Protein AF-A0A1F6T1F1-F1 (afdb_monomer_lite)

Radius of gyration: 37.84 Å; chains: 1; bounding box: 105×117×87 Å

Structure (mmCIF, N/CA/C/O backbone):
data_AF-A0A1F6T1F1-F1
#
_entry.id   AF-A0A1F6T1F1-F1
#
loop_
_atom_site.group_PDB
_atom_site.id
_atom_site.type_symbol
_atom_site.label_atom_id
_atom_site.label_alt_id
_atom_site.label_comp_id
_atom_site.label_asym_id
_atom_site.label_entity_id
_atom_site.label_seq_id
_atom_site.pdbx_PDB_ins_code
_atom_site.Cartn_x
_atom_site.Cartn_y
_atom_site.Cartn_z
_atom_site.occupancy
_atom_site.B_iso_or_equiv
_atom_site.auth_seq_id
_atom_site.auth_comp_id
_atom_site.auth_asym_id
_atom_site.auth_atom_id
_atom_site.pdbx_PDB_model_num
ATOM 1 N N . MET A 1 1 ? 13.720 -80.171 -40.098 1.00 54.78 1 MET A N 1
ATOM 2 C CA . MET A 1 1 ? 12.876 -78.947 -40.115 1.00 54.78 1 MET A CA 1
ATOM 3 C C . MET A 1 1 ? 13.308 -77.822 -39.147 1.00 54.78 1 MET A C 1
ATOM 5 O O . MET A 1 1 ? 12.699 -76.763 -39.187 1.00 54.78 1 MET A O 1
ATOM 9 N N . LYS A 1 2 ? 14.358 -77.970 -38.309 1.00 51.41 2 LYS A N 1
ATOM 10 C CA . LYS A 1 2 ? 14.821 -76.900 -37.385 1.00 51.41 2 LYS A CA 1
ATOM 11 C C . LYS A 1 2 ? 15.817 -75.893 -37.997 1.00 51.41 2 LYS A C 1
ATOM 13 O O . LYS A 1 2 ? 15.754 -74.723 -37.653 1.00 51.41 2 LYS A O 1
ATOM 18 N N . ARG A 1 3 ? 16.677 -76.303 -38.944 1.00 52.72 3 ARG A N 1
ATOM 19 C CA . ARG A 1 3 ? 17.712 -75.428 -39.546 1.00 52.72 3 ARG A CA 1
ATOM 20 C C . ARG A 1 3 ? 17.175 -74.331 -40.478 1.00 52.72 3 ARG A C 1
ATOM 22 O O . ARG A 1 3 ? 17.762 -73.260 -40.533 1.00 52.72 3 ARG A O 1
ATOM 29 N N . GLN A 1 4 ? 16.053 -74.554 -41.167 1.00 55.56 4 GLN A N 1
ATOM 30 C CA . GLN A 1 4 ? 15.491 -73.548 -42.084 1.00 55.56 4 GLN A CA 1
ATOM 31 C C . GLN A 1 4 ? 14.814 -72.372 -41.363 1.00 55.56 4 GLN A C 1
ATOM 33 O O . GLN A 1 4 ? 14.817 -71.261 -41.883 1.00 55.56 4 GLN A O 1
ATOM 38 N N . ARG A 1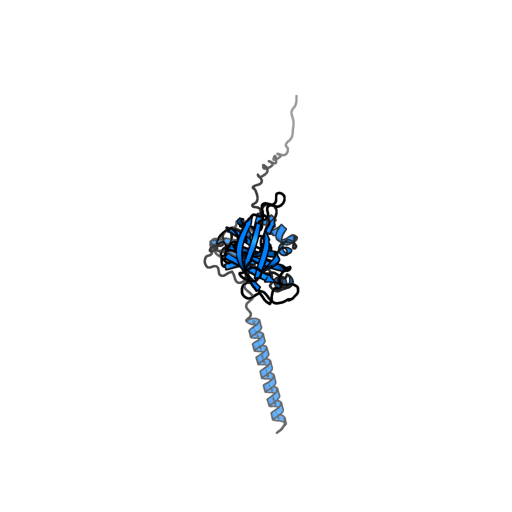 5 ? 14.301 -72.573 -40.140 1.00 54.44 5 ARG A N 1
ATOM 39 C CA . ARG A 1 5 ? 13.701 -71.492 -39.338 1.00 54.44 5 ARG A CA 1
ATOM 40 C C . ARG A 1 5 ? 14.750 -70.531 -38.769 1.00 54.44 5 ARG A C 1
ATOM 42 O O . ARG A 1 5 ? 14.492 -69.336 -38.697 1.00 54.44 5 ARG A O 1
ATOM 49 N N . THR A 1 6 ? 15.941 -71.025 -38.427 1.00 55.00 6 THR A N 1
ATOM 50 C CA . THR A 1 6 ? 17.025 -70.185 -37.891 1.00 55.00 6 THR A CA 1
ATOM 51 C C . THR A 1 6 ? 17.671 -69.311 -38.968 1.00 55.00 6 THR A C 1
ATOM 53 O O . THR A 1 6 ? 18.005 -68.162 -38.698 1.00 55.00 6 THR A O 1
ATOM 56 N N . VAL A 1 7 ? 17.791 -69.817 -40.202 1.00 56.47 7 VAL A N 1
ATOM 57 C CA . VAL A 1 7 ? 18.318 -69.038 -41.338 1.00 56.47 7 VAL A CA 1
ATOM 58 C C . VAL A 1 7 ? 17.333 -67.940 -41.757 1.00 56.47 7 VAL A C 1
ATOM 60 O O . VAL A 1 7 ? 17.753 -66.815 -42.007 1.00 56.47 7 VAL A O 1
ATOM 63 N N . LEU A 1 8 ? 16.024 -68.218 -41.745 1.00 54.19 8 LEU A N 1
ATOM 64 C CA . LEU A 1 8 ? 15.003 -67.214 -42.064 1.00 54.19 8 LEU A CA 1
ATOM 65 C C . LEU A 1 8 ? 14.966 -66.067 -41.032 1.00 54.19 8 LEU A C 1
ATOM 67 O O . LEU A 1 8 ? 14.823 -64.909 -41.409 1.00 54.19 8 LEU A O 1
ATOM 71 N N . LEU A 1 9 ? 15.158 -66.366 -39.741 1.00 53.72 9 LEU A N 1
ATOM 72 C CA . LEU A 1 9 ? 15.196 -65.348 -38.681 1.00 53.72 9 LEU A CA 1
ATOM 73 C C . LEU A 1 9 ? 16.442 -64.449 -38.747 1.00 53.72 9 LEU A C 1
ATOM 75 O O . LEU A 1 9 ? 16.335 -63.253 -38.483 1.00 53.72 9 LEU A O 1
ATOM 79 N N . LEU A 1 10 ? 17.601 -64.982 -39.150 1.00 54.78 10 LEU A N 1
ATOM 80 C CA . LEU A 1 10 ? 18.820 -64.180 -39.318 1.00 54.78 10 LEU A CA 1
ATOM 81 C C . LEU A 1 10 ? 18.740 -63.232 -40.524 1.00 54.78 10 LEU A C 1
ATOM 83 O O . LEU A 1 10 ? 19.172 -62.086 -40.417 1.00 54.78 10 LEU A O 1
AT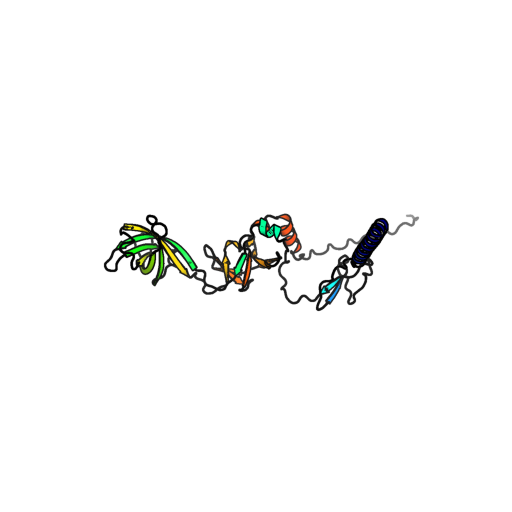OM 87 N N . VAL A 1 11 ? 18.126 -63.660 -41.633 1.00 56.12 11 VAL A N 1
ATOM 88 C CA . VAL A 1 11 ? 17.955 -62.809 -42.826 1.00 56.12 11 VAL A CA 1
ATOM 89 C C . VAL A 1 11 ? 16.994 -61.644 -42.551 1.00 56.12 11 VAL A C 1
ATOM 91 O O . VAL A 1 11 ? 17.285 -60.503 -42.921 1.00 56.12 11 VAL A O 1
ATOM 94 N N . VAL A 1 12 ? 15.896 -61.886 -41.826 1.00 57.12 12 VAL A N 1
ATOM 95 C CA . VAL A 1 12 ? 14.936 -60.830 -41.446 1.00 57.12 12 VAL A CA 1
ATOM 96 C C . VAL A 1 12 ? 15.551 -59.835 -40.450 1.00 57.12 12 VAL A C 1
ATOM 98 O O . VAL A 1 12 ? 15.332 -58.630 -40.580 1.00 57.12 12 VAL A O 1
ATOM 101 N N . ALA A 1 13 ? 16.392 -60.295 -39.516 1.00 53.78 13 ALA A N 1
ATOM 102 C CA . ALA A 1 13 ? 17.098 -59.411 -38.584 1.00 53.78 13 ALA A CA 1
ATOM 103 C C . ALA A 1 13 ? 18.142 -58.515 -39.285 1.00 53.78 13 ALA A C 1
ATOM 105 O O . ALA A 1 13 ? 18.259 -57.335 -38.953 1.00 53.78 13 ALA A O 1
ATOM 106 N N . SER A 1 14 ? 18.850 -59.027 -40.301 1.00 54.66 14 SER A N 1
ATOM 107 C CA . SER A 1 14 ? 19.789 -58.213 -41.089 1.00 54.66 14 SER A CA 1
ATOM 108 C C . SER A 1 14 ? 19.099 -57.172 -41.981 1.00 54.66 14 SER A C 1
ATOM 110 O O . SER A 1 14 ? 19.609 -56.062 -42.123 1.00 54.66 14 SER A O 1
ATOM 112 N N . ALA A 1 15 ? 17.911 -57.470 -42.520 1.00 53.97 15 ALA A N 1
ATOM 113 C CA . ALA A 1 15 ? 17.144 -56.507 -43.315 1.00 53.97 15 ALA A CA 1
ATOM 114 C C . ALA A 1 15 ? 16.599 -55.343 -42.460 1.00 53.97 15 ALA A C 1
ATOM 116 O O . ALA A 1 15 ? 16.593 -54.196 -42.910 1.00 53.97 15 ALA A O 1
ATOM 117 N N . GLY A 1 16 ? 16.214 -55.609 -41.205 1.00 51.50 16 GLY A N 1
ATOM 118 C CA . GLY A 1 16 ? 15.772 -54.573 -40.264 1.00 51.50 16 GLY A CA 1
ATOM 119 C C . GLY A 1 16 ? 16.886 -53.601 -39.852 1.00 51.50 16 GLY A C 1
ATOM 120 O O . GLY A 1 16 ? 16.657 -52.395 -39.783 1.00 51.50 16 GLY A O 1
ATOM 121 N N . ALA A 1 17 ? 18.111 -54.095 -39.647 1.00 54.06 17 ALA A N 1
ATOM 122 C CA . ALA A 1 17 ? 19.249 -53.255 -39.261 1.00 54.06 17 ALA A CA 1
ATOM 123 C C . ALA A 1 17 ? 19.705 -52.308 -40.389 1.00 54.06 17 ALA A C 1
ATOM 125 O O . ALA A 1 17 ? 20.058 -51.157 -40.128 1.00 54.06 17 ALA A O 1
ATOM 126 N N . ILE A 1 18 ? 19.636 -52.755 -41.648 1.00 56.94 18 ILE A N 1
ATOM 127 C CA . ILE A 1 18 ? 19.988 -51.928 -42.814 1.00 56.94 18 ILE A CA 1
ATOM 128 C C . ILE A 1 18 ? 18.921 -50.846 -43.061 1.00 56.94 18 ILE A C 1
ATOM 130 O O . ILE A 1 18 ? 19.269 -49.717 -43.403 1.00 56.94 18 ILE A O 1
ATOM 134 N N . ALA A 1 19 ? 17.639 -51.133 -42.805 1.00 55.97 19 ALA A N 1
ATOM 135 C CA . ALA A 1 19 ? 16.565 -50.143 -42.920 1.00 55.97 19 ALA A CA 1
ATOM 136 C C . ALA A 1 19 ? 16.668 -49.024 -41.862 1.00 55.97 19 ALA A C 1
ATOM 138 O O . ALA A 1 19 ? 16.466 -47.854 -42.184 1.00 55.97 19 ALA A O 1
ATOM 139 N N . ILE A 1 20 ? 17.047 -49.352 -40.622 1.00 58.09 20 ILE A N 1
ATOM 140 C CA . ILE A 1 20 ? 17.218 -48.360 -39.544 1.00 58.09 20 ILE A CA 1
ATOM 141 C C . ILE A 1 20 ? 18.477 -47.508 -39.773 1.00 58.09 20 ILE A C 1
ATOM 143 O O . ILE A 1 20 ? 18.441 -46.294 -39.569 1.00 58.09 20 ILE A O 1
ATOM 147 N N . ALA A 1 21 ? 19.567 -48.102 -40.272 1.00 57.91 21 ALA A N 1
ATOM 148 C CA . ALA A 1 21 ? 20.769 -47.354 -40.641 1.00 57.91 21 ALA A CA 1
ATOM 149 C C . ALA A 1 21 ? 20.528 -46.418 -41.841 1.00 57.91 21 ALA A C 1
ATOM 151 O O . ALA A 1 21 ? 20.989 -45.278 -41.827 1.00 57.91 21 ALA A O 1
ATOM 152 N N . ALA A 1 22 ? 19.759 -46.852 -42.847 1.00 58.00 22 ALA A N 1
ATOM 153 C CA . ALA A 1 22 ? 19.398 -46.017 -43.993 1.00 58.00 22 ALA A CA 1
ATOM 154 C C . ALA A 1 22 ? 18.467 -44.853 -43.603 1.00 58.00 22 ALA A C 1
ATOM 156 O O . ALA A 1 22 ? 18.663 -43.737 -44.080 1.00 58.00 22 ALA A O 1
ATOM 157 N N . LEU A 1 23 ? 17.513 -45.075 -42.690 1.00 56.03 23 LEU A N 1
ATOM 158 C CA . LEU A 1 23 ? 16.637 -44.023 -42.159 1.00 56.03 23 LEU A CA 1
ATOM 159 C C . LEU A 1 23 ? 17.397 -43.020 -41.276 1.00 56.03 23 LEU A C 1
ATOM 161 O O . LEU A 1 23 ? 17.183 -41.817 -41.409 1.00 56.03 23 LEU A O 1
ATOM 165 N N . GLY A 1 24 ? 18.332 -43.482 -40.439 1.00 56.47 24 GLY A N 1
ATOM 166 C CA . GLY A 1 24 ? 19.187 -42.605 -39.630 1.00 56.47 24 GLY A CA 1
ATOM 167 C C . GLY A 1 24 ? 20.137 -41.744 -40.471 1.00 56.47 24 GLY A C 1
ATOM 168 O O . GLY A 1 24 ? 20.323 -40.562 -40.182 1.00 56.47 24 GLY A O 1
ATOM 169 N N . LEU A 1 25 ? 20.688 -42.297 -41.559 1.00 56.69 25 LEU A N 1
ATOM 170 C CA . LEU A 1 25 ? 21.558 -41.553 -42.476 1.00 56.69 25 LEU A CA 1
ATOM 171 C C . LEU A 1 25 ? 20.782 -40.550 -43.343 1.00 56.69 25 LEU A C 1
ATOM 173 O O . LEU A 1 25 ? 21.320 -39.498 -43.693 1.00 56.69 25 LEU A O 1
ATOM 177 N N . TRP A 1 26 ? 19.520 -40.848 -43.672 1.00 54.12 26 TRP A N 1
ATOM 178 C CA . TRP A 1 26 ? 18.638 -39.915 -44.376 1.00 54.12 26 TRP A CA 1
ATOM 179 C C . TRP A 1 26 ? 18.223 -38.751 -43.471 1.00 54.12 26 TRP A C 1
ATOM 181 O O . TRP A 1 26 ? 18.269 -37.605 -43.903 1.00 54.12 26 TRP A O 1
ATOM 191 N N . TRP A 1 27 ? 17.939 -39.014 -42.190 1.00 55.25 27 TRP A N 1
ATOM 192 C CA . TRP A 1 27 ? 17.647 -37.964 -41.208 1.00 55.25 27 TRP A CA 1
ATOM 193 C C . TRP A 1 27 ? 18.857 -37.064 -40.925 1.00 55.25 27 TRP A C 1
ATOM 195 O O . TRP A 1 27 ? 18.701 -35.852 -40.821 1.00 55.25 27 TRP A O 1
ATOM 205 N N . TRP A 1 28 ? 20.076 -37.614 -40.889 1.00 49.97 28 TRP A N 1
ATOM 206 C CA . TRP A 1 28 ? 21.280 -36.801 -40.681 1.00 49.97 28 TRP A CA 1
ATOM 207 C C . TRP A 1 28 ? 21.667 -35.973 -41.921 1.00 49.97 28 TRP A C 1
ATOM 209 O O . TRP A 1 28 ? 22.149 -34.851 -41.784 1.00 49.97 28 TRP A O 1
ATOM 219 N N . ARG A 1 29 ? 21.408 -36.465 -43.143 1.00 55.59 29 ARG A N 1
ATOM 220 C CA . ARG A 1 29 ? 21.605 -35.679 -44.380 1.00 55.59 29 ARG A CA 1
ATOM 221 C C . ARG A 1 29 ? 20.490 -34.670 -44.662 1.00 55.59 29 ARG A C 1
ATOM 223 O O . ARG A 1 29 ? 20.732 -33.724 -45.403 1.00 55.59 29 ARG A O 1
ATOM 230 N N . ALA A 1 30 ? 19.303 -34.861 -44.089 1.00 49.56 30 ALA A N 1
ATOM 231 C CA . ALA A 1 30 ? 18.159 -33.964 -44.249 1.00 49.56 30 ALA A CA 1
ATOM 232 C C . ALA A 1 30 ? 18.081 -32.860 -43.181 1.00 49.56 30 ALA A C 1
ATOM 234 O O . ALA A 1 30 ? 17.125 -32.090 -43.191 1.00 49.56 30 ALA A O 1
ATOM 235 N N . SER A 1 31 ? 19.072 -32.741 -42.292 1.00 53.81 31 SER A N 1
ATOM 2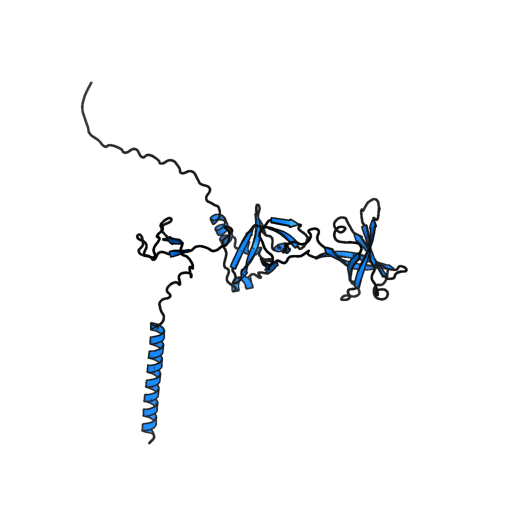36 C CA . SER A 1 31 ? 19.238 -31.543 -41.470 1.00 53.81 31 SER A CA 1
ATOM 237 C C . SER A 1 31 ? 19.831 -30.436 -42.347 1.00 53.81 31 SER A C 1
ATOM 239 O O . SER A 1 31 ? 21.025 -30.506 -42.659 1.00 53.81 31 SER A O 1
ATOM 241 N N . PRO A 1 32 ? 19.057 -29.422 -42.781 1.00 53.34 32 PRO A N 1
ATOM 242 C CA . PRO A 1 32 ? 19.662 -28.256 -43.405 1.00 53.34 32 PRO A CA 1
ATOM 243 C C . PRO A 1 32 ? 20.664 -27.649 -42.410 1.00 53.34 32 PRO A C 1
ATOM 245 O O . PRO A 1 32 ? 20.403 -27.665 -41.202 1.00 53.34 32 PRO A O 1
ATOM 248 N N . PRO A 1 33 ? 21.810 -27.105 -42.862 1.00 46.84 33 PRO A N 1
ATOM 249 C CA . PRO A 1 33 ? 22.595 -26.243 -41.991 1.00 46.84 33 PRO A CA 1
ATOM 250 C C . PRO A 1 33 ? 21.649 -25.155 -41.485 1.00 46.84 33 PRO A C 1
ATOM 252 O O . PRO A 1 33 ? 20.901 -24.598 -42.293 1.00 46.84 33 PRO A O 1
ATOM 255 N N . SER A 1 34 ? 21.647 -24.896 -40.172 1.00 46.97 34 SER A N 1
ATOM 256 C CA . SER A 1 34 ? 20.923 -23.773 -39.572 1.00 46.97 34 SER A CA 1
ATOM 257 C C . SER A 1 34 ? 21.335 -22.499 -40.296 1.00 46.97 34 SER A C 1
ATOM 259 O O . SER A 1 34 ? 22.321 -21.848 -39.957 1.00 46.97 34 SER A O 1
ATOM 261 N N . THR A 1 35 ? 20.583 -22.164 -41.335 1.00 39.47 35 THR A N 1
ATOM 262 C CA . THR A 1 35 ? 20.566 -20.849 -41.931 1.00 39.47 35 THR A CA 1
ATOM 263 C C . THR A 1 35 ? 20.012 -19.993 -40.817 1.00 39.47 35 THR A C 1
ATOM 265 O O . THR A 1 35 ? 18.905 -20.237 -40.338 1.00 39.47 35 THR A O 1
ATOM 268 N N . ALA A 1 36 ? 20.845 -19.083 -40.316 1.00 42.94 36 ALA A N 1
ATOM 269 C CA . ALA A 1 36 ? 20.418 -18.071 -39.373 1.00 42.94 36 ALA A CA 1
ATOM 270 C C . ALA A 1 36 ? 19.122 -17.474 -39.925 1.00 42.94 36 ALA A C 1
ATOM 272 O O . ALA A 1 36 ? 19.126 -16.856 -40.990 1.00 42.94 36 ALA A O 1
ATOM 273 N N . VAL A 1 37 ? 18.012 -17.777 -39.254 1.00 41.88 37 VAL A N 1
ATOM 274 C CA . VAL A 1 37 ? 16.698 -17.263 -39.610 1.00 41.88 37 VAL A CA 1
ATOM 275 C C . VAL A 1 37 ? 16.828 -15.754 -39.504 1.00 41.88 37 VAL A C 1
ATOM 277 O O . VAL A 1 37 ? 17.002 -15.213 -38.411 1.00 41.88 37 VAL A O 1
ATOM 280 N N . ALA A 1 38 ? 16.844 -15.089 -40.659 1.00 48.03 38 ALA A N 1
ATOM 281 C CA . ALA A 1 38 ? 16.690 -13.652 -40.711 1.00 48.03 38 ALA A CA 1
ATOM 282 C C . ALA A 1 38 ? 15.377 -13.325 -39.981 1.00 48.03 38 ALA A C 1
ATOM 284 O O . ALA A 1 38 ? 14.386 -14.027 -40.200 1.00 48.03 38 ALA A O 1
ATOM 285 N N . PRO A 1 39 ? 15.360 -12.330 -39.079 1.00 50.53 39 PRO A N 1
ATOM 286 C CA . PRO A 1 39 ? 14.136 -11.945 -38.395 1.00 50.53 39 PRO A CA 1
ATOM 287 C C . PRO A 1 39 ? 13.059 -11.642 -39.439 1.00 50.53 39 PRO A C 1
ATOM 289 O O . PRO A 1 39 ? 13.353 -11.042 -40.475 1.00 50.53 39 PRO A O 1
ATOM 292 N N . ASP A 1 40 ? 11.838 -12.100 -39.174 1.00 54.94 40 ASP A N 1
ATOM 293 C CA . ASP A 1 40 ? 10.686 -11.950 -40.060 1.00 54.94 40 ASP A CA 1
ATOM 294 C C . ASP A 1 40 ? 10.356 -10.454 -40.197 1.00 54.94 40 ASP A C 1
ATOM 296 O O . ASP A 1 40 ? 9.700 -9.836 -39.355 1.00 54.94 40 ASP A O 1
ATOM 300 N N . CYS A 1 41 ? 10.962 -9.820 -41.199 1.00 57.16 41 CYS A N 1
ATOM 301 C CA . CYS A 1 41 ? 10.936 -8.380 -41.383 1.00 57.16 41 CYS A CA 1
ATOM 302 C C . CYS A 1 41 ? 9.809 -7.997 -42.330 1.00 57.16 41 CYS A C 1
ATOM 304 O O . CYS A 1 41 ? 9.961 -8.033 -43.548 1.00 57.16 41 CYS A O 1
ATOM 306 N N . GLN A 1 42 ? 8.693 -7.554 -41.752 1.00 60.31 42 GLN A N 1
ATOM 307 C CA . GLN A 1 42 ? 7.496 -7.158 -42.494 1.00 60.31 42 GLN A CA 1
ATOM 308 C C . GLN A 1 42 ? 7.739 -5.977 -43.457 1.00 60.31 42 GLN A C 1
ATOM 310 O O . GLN A 1 42 ? 7.051 -5.863 -44.471 1.00 60.31 42 GLN A O 1
ATOM 315 N N . LYS A 1 43 ? 8.738 -5.120 -43.182 1.00 75.69 43 LYS A N 1
ATOM 316 C CA . LYS A 1 43 ? 9.228 -4.095 -44.118 1.00 75.69 43 LYS A CA 1
ATOM 317 C C . LYS A 1 43 ? 10.703 -3.763 -43.877 1.00 75.69 43 LYS A C 1
ATOM 319 O O . LYS A 1 43 ? 11.070 -3.244 -42.823 1.00 75.69 43 LYS A O 1
ATOM 324 N N . VAL A 1 44 ? 11.554 -4.078 -44.853 1.00 79.62 44 VAL A N 1
ATOM 325 C CA . VAL A 1 44 ? 12.996 -3.777 -44.828 1.00 79.62 44 VAL A CA 1
ATOM 326 C C . VAL A 1 44 ? 13.218 -2.354 -45.344 1.00 79.62 44 VAL A C 1
ATOM 328 O O . VAL A 1 44 ? 12.748 -2.019 -46.427 1.00 79.62 44 VAL A O 1
ATOM 331 N N . LEU A 1 45 ? 13.919 -1.521 -44.572 1.00 79.25 45 LEU A N 1
ATOM 332 C CA . LEU A 1 45 ? 14.292 -0.156 -44.955 1.00 79.25 45 LEU A CA 1
ATOM 333 C C . LEU A 1 45 ? 15.559 -0.146 -45.817 1.00 79.25 45 LEU A C 1
ATOM 335 O O . LEU A 1 45 ? 15.573 0.478 -46.870 1.00 79.25 45 LEU A O 1
ATOM 339 N N . TYR A 1 46 ? 16.623 -0.816 -45.368 1.00 81.69 46 TYR A N 1
ATOM 340 C CA . TYR A 1 46 ? 17.884 -0.949 -46.106 1.00 81.69 46 TYR A CA 1
ATOM 341 C C . TYR A 1 46 ? 18.724 -2.105 -45.553 1.00 81.69 46 TYR A C 1
ATOM 343 O O . TYR A 1 46 ? 18.479 -2.600 -44.457 1.00 81.69 46 TYR A O 1
ATOM 351 N N . TRP A 1 47 ? 19.733 -2.529 -46.304 1.00 80.94 47 TRP A N 1
ATOM 352 C CA . TRP A 1 47 ? 20.698 -3.561 -45.936 1.00 80.94 47 TRP A CA 1
ATOM 353 C C . TRP A 1 47 ? 22.028 -2.911 -45.547 1.00 80.94 47 TRP A C 1
ATOM 355 O O . TRP A 1 47 ? 22.474 -1.985 -46.224 1.00 80.94 47 TRP A O 1
ATOM 365 N N . THR A 1 48 ? 22.667 -3.372 -44.473 1.00 81.56 48 THR A N 1
ATOM 366 C CA . THR A 1 48 ? 23.926 -2.795 -43.968 1.00 81.56 48 THR A CA 1
ATOM 367 C C . THR A 1 48 ? 24.972 -3.873 -43.712 1.00 81.56 48 THR A C 1
ATOM 369 O O . THR A 1 48 ? 24.639 -5.018 -43.397 1.00 81.56 48 THR A O 1
ATOM 372 N N . ASP A 1 49 ? 26.243 -3.491 -43.839 1.00 81.25 49 ASP A N 1
ATOM 373 C CA . ASP A 1 49 ? 27.375 -4.286 -43.363 1.00 81.25 49 ASP A CA 1
ATOM 374 C C . ASP A 1 49 ? 27.645 -3.898 -41.894 1.00 81.25 49 ASP A C 1
ATOM 376 O O . ASP A 1 49 ? 27.872 -2.717 -41.621 1.00 81.25 49 ASP A O 1
ATOM 380 N N . PRO A 1 50 ? 27.576 -4.833 -40.928 1.00 69.31 50 PRO A N 1
ATOM 381 C CA . PRO A 1 50 ? 27.772 -4.520 -39.511 1.00 69.31 50 PRO A CA 1
ATOM 382 C C . PRO A 1 50 ? 29.211 -4.111 -39.164 1.00 69.31 50 PRO A C 1
ATOM 384 O O . PRO A 1 50 ? 29.436 -3.528 -38.106 1.00 69.31 50 PRO A O 1
ATOM 387 N N . MET A 1 51 ? 30.179 -4.410 -40.029 1.00 77.81 51 MET A N 1
ATOM 388 C CA . MET A 1 51 ? 31.601 -4.161 -39.800 1.00 77.81 51 MET A CA 1
ATOM 389 C C . MET A 1 51 ? 32.114 -2.912 -40.530 1.00 77.81 51 MET A C 1
ATOM 391 O O . MET A 1 51 ? 33.219 -2.455 -40.241 1.00 77.81 51 MET A O 1
ATOM 395 N N . VAL A 1 52 ? 31.309 -2.320 -41.423 1.00 72.81 52 VAL A N 1
ATOM 396 C CA . VAL A 1 52 ? 31.600 -1.036 -42.085 1.00 72.81 52 VAL A CA 1
ATOM 397 C C . VAL A 1 52 ? 30.505 -0.023 -41.735 1.00 72.81 52 VAL A C 1
ATOM 399 O O . VAL A 1 52 ? 29.481 0.055 -42.425 1.00 72.81 52 VAL A O 1
ATOM 402 N N . PRO A 1 53 ? 30.696 0.776 -40.668 1.00 68.94 53 PRO A N 1
ATOM 403 C CA . PRO A 1 53 ? 29.738 1.802 -40.277 1.00 68.94 53 PRO A CA 1
ATOM 404 C C . PRO A 1 53 ? 29.442 2.758 -41.440 1.00 68.94 53 PRO A C 1
ATOM 406 O O . PRO A 1 53 ? 30.345 3.385 -41.985 1.00 68.94 53 PRO A O 1
ATOM 409 N N . GLY A 1 54 ? 28.166 2.870 -41.819 1.00 70.00 54 GLY A N 1
ATOM 410 C CA . GLY A 1 54 ? 27.695 3.806 -42.847 1.00 70.00 54 GLY A CA 1
ATOM 411 C C . GLY A 1 54 ? 27.417 3.203 -44.228 1.00 70.00 54 GLY A C 1
ATOM 412 O O . GLY A 1 54 ? 26.761 3.865 -45.032 1.00 70.00 54 GLY A O 1
ATOM 413 N N . TYR A 1 55 ? 27.822 1.959 -44.509 1.00 78.62 55 TYR A N 1
ATOM 414 C CA . TYR A 1 55 ? 27.473 1.303 -45.775 1.00 78.62 55 TYR A CA 1
ATOM 415 C C . TYR A 1 55 ? 25.986 0.924 -45.815 1.00 78.62 55 TYR A C 1
ATOM 417 O O . TYR A 1 55 ? 25.496 0.208 -44.944 1.00 78.62 55 TYR A O 1
ATOM 425 N N . ARG A 1 56 ? 25.265 1.374 -46.848 1.00 81.94 56 ARG A N 1
ATOM 426 C CA . ARG A 1 56 ? 23.844 1.067 -47.054 1.00 81.94 56 ARG A CA 1
ATOM 427 C C . ARG A 1 56 ? 23.608 0.571 -48.472 1.00 81.94 56 ARG A C 1
ATOM 429 O O . ARG A 1 56 ? 24.083 1.171 -49.429 1.00 81.94 56 ARG A O 1
ATOM 436 N N . SER A 1 57 ? 22.832 -0.497 -48.592 1.00 78.69 57 SER A N 1
ATOM 437 C CA . SER A 1 57 ? 22.375 -1.062 -49.857 1.00 78.69 57 SER A CA 1
ATOM 438 C C . SER A 1 57 ? 20.856 -1.176 -49.855 1.00 78.69 57 SER A C 1
ATOM 440 O O . SER A 1 57 ? 20.254 -1.598 -48.871 1.00 78.69 57 SER A O 1
ATOM 442 N N . GLU A 1 58 ? 20.220 -0.842 -50.971 1.00 82.25 58 GLU A N 1
ATOM 443 C CA . GLU A 1 58 ? 18.773 -1.023 -51.148 1.00 82.25 58 GLU A CA 1
ATOM 444 C C . GLU A 1 58 ? 18.405 -2.486 -51.429 1.00 82.25 58 GLU A C 1
ATOM 446 O O . GLU A 1 58 ? 17.272 -2.909 -51.207 1.00 82.25 58 GLU A O 1
ATOM 451 N N . LYS A 1 59 ? 19.372 -3.280 -51.903 1.00 78.19 59 LYS A N 1
ATOM 452 C CA . LYS A 1 59 ? 19.161 -4.665 -52.326 1.00 78.19 59 LYS A CA 1
ATOM 453 C C . LYS A 1 59 ? 19.873 -5.646 -51.394 1.00 78.19 59 LYS A C 1
ATOM 455 O O . LYS A 1 59 ? 20.979 -5.342 -50.930 1.00 78.19 59 LYS A O 1
ATOM 460 N N . PRO A 1 60 ? 19.288 -6.836 -51.167 1.00 82.00 60 PRO A N 1
ATOM 461 C CA . PRO A 1 60 ? 20.001 -7.927 -50.521 1.00 82.00 60 PRO A CA 1
ATOM 462 C C . PRO A 1 60 ? 21.206 -8.330 -51.371 1.00 82.00 60 PRO A C 1
ATOM 464 O O . PRO A 1 60 ? 21.143 -8.330 -52.601 1.00 82.00 60 PRO A O 1
ATOM 467 N N . GLY A 1 61 ? 22.303 -8.702 -50.721 1.00 80.81 61 GLY A N 1
ATOM 468 C CA . GLY A 1 61 ? 23.504 -9.122 -51.428 1.00 80.81 61 GLY A CA 1
ATOM 469 C C . GLY A 1 61 ? 24.686 -9.342 -50.503 1.00 80.81 61 GLY A C 1
ATOM 470 O O . GLY A 1 61 ? 24.564 -9.250 -49.280 1.00 80.81 61 GLY A O 1
ATOM 471 N N . LYS A 1 62 ? 25.832 -9.637 -51.114 1.00 79.25 62 LYS A N 1
ATOM 472 C CA . LYS A 1 62 ? 27.111 -9.682 -50.415 1.00 79.25 62 LYS A CA 1
ATOM 473 C C . LYS A 1 62 ? 27.702 -8.283 -50.286 1.00 79.25 62 LYS A C 1
ATOM 475 O O . LYS A 1 62 ? 27.539 -7.449 -51.175 1.00 79.25 62 LYS A O 1
ATOM 480 N N . SER A 1 63 ? 28.386 -8.047 -49.176 1.00 76.06 63 SER A N 1
ATOM 481 C CA . SER A 1 63 ? 29.174 -6.845 -48.954 1.00 76.06 63 SER A CA 1
ATOM 482 C C . SER A 1 63 ? 30.296 -6.753 -49.995 1.00 76.06 63 SER A C 1
ATOM 484 O O . SER A 1 63 ? 31.014 -7.740 -50.180 1.00 76.06 63 SER A O 1
ATOM 486 N N . PRO A 1 64 ? 30.505 -5.581 -50.623 1.00 77.56 64 PRO A N 1
ATOM 487 C CA . PRO A 1 64 ? 31.631 -5.342 -51.527 1.00 77.56 64 PRO A CA 1
ATOM 488 C C . PRO A 1 64 ? 32.998 -5.451 -50.844 1.00 77.56 64 PRO A C 1
ATOM 490 O O . PRO A 1 64 ? 34.011 -5.568 -51.526 1.00 77.56 64 PRO A O 1
ATOM 493 N N . PHE A 1 65 ? 33.036 -5.362 -49.512 1.00 72.75 65 PHE A N 1
ATOM 494 C CA . PHE A 1 65 ? 34.279 -5.244 -48.752 1.00 72.75 65 PHE A CA 1
ATOM 495 C C . PHE A 1 65 ? 34.740 -6.566 -48.145 1.00 72.75 65 PHE A C 1
ATOM 497 O O . PHE A 1 65 ? 35.938 -6.774 -47.983 1.00 72.75 65 PHE A O 1
ATOM 504 N N . MET A 1 66 ? 33.805 -7.444 -47.772 1.00 74.19 66 MET A N 1
ATOM 505 C CA . MET A 1 66 ? 34.115 -8.621 -46.946 1.00 74.19 66 MET A CA 1
ATOM 506 C C . MET A 1 66 ? 33.378 -9.897 -47.364 1.00 74.19 66 MET A C 1
ATOM 508 O O . MET A 1 66 ? 33.324 -10.845 -46.586 1.00 74.19 66 MET A O 1
ATOM 512 N N . ASP A 1 67 ? 32.796 -9.937 -48.570 1.00 72.50 67 ASP A N 1
ATOM 513 C CA . ASP A 1 67 ? 32.158 -11.129 -49.168 1.00 72.50 67 ASP A CA 1
ATOM 514 C C . ASP A 1 67 ? 31.068 -11.807 -48.305 1.00 72.50 67 ASP A C 1
ATOM 516 O O . ASP A 1 67 ? 30.609 -12.923 -48.581 1.00 72.50 67 ASP A O 1
ATOM 520 N N . MET A 1 68 ? 30.621 -11.112 -47.260 1.00 76.88 68 MET A N 1
ATOM 521 C CA . MET A 1 68 ? 29.632 -11.567 -46.291 1.00 76.88 68 MET A CA 1
ATOM 522 C C . MET A 1 68 ? 28.236 -11.074 -46.647 1.00 76.88 68 MET A C 1
ATOM 524 O O . MET A 1 68 ? 28.072 -10.041 -47.291 1.00 76.88 68 MET A O 1
ATOM 528 N N . GLN A 1 69 ? 27.212 -11.809 -46.224 1.00 77.12 69 GLN A N 1
ATOM 529 C CA . GLN A 1 69 ? 25.825 -11.455 -46.499 1.00 77.12 69 GLN A CA 1
ATOM 530 C C . GLN A 1 69 ? 25.422 -10.201 -45.709 1.00 77.12 69 GLN A C 1
ATOM 532 O O . GLN A 1 69 ? 25.596 -10.152 -44.491 1.00 77.12 69 GLN A O 1
ATOM 537 N N . LEU A 1 70 ? 24.867 -9.201 -46.395 1.00 80.75 70 LEU A N 1
ATOM 538 C CA . LEU A 1 70 ? 24.341 -8.001 -45.748 1.00 80.75 70 LEU A CA 1
ATOM 539 C C . LEU A 1 70 ? 23.164 -8.348 -44.828 1.00 80.75 70 LEU A C 1
ATOM 541 O O . LEU A 1 70 ? 22.412 -9.290 -45.092 1.00 80.75 70 LEU A O 1
ATOM 545 N N . VAL A 1 71 ? 22.978 -7.551 -43.776 1.00 79.12 71 VAL A N 1
ATOM 546 C CA . VAL A 1 71 ? 21.915 -7.739 -42.776 1.00 79.12 71 VAL A CA 1
ATOM 547 C C . VAL A 1 71 ? 20.789 -6.721 -43.018 1.00 79.12 71 VAL A C 1
ATOM 549 O O . VAL A 1 71 ? 21.095 -5.542 -43.228 1.00 79.12 71 VAL A O 1
ATOM 552 N N . PRO A 1 72 ? 19.501 -7.126 -43.000 1.00 79.81 72 PRO A N 1
ATOM 553 C CA . PRO A 1 72 ? 18.391 -6.206 -43.224 1.00 79.81 72 PRO A CA 1
ATOM 554 C C . PRO A 1 72 ? 18.105 -5.363 -41.973 1.00 79.81 72 PRO A C 1
ATOM 556 O O . PRO A 1 72 ? 18.001 -5.881 -40.862 1.00 79.81 72 PRO A O 1
ATOM 559 N N . VAL A 1 73 ? 17.926 -4.058 -42.167 1.00 74.31 73 VAL A N 1
ATOM 560 C CA . VAL A 1 73 ? 17.435 -3.100 -41.170 1.00 74.31 73 VAL A CA 1
ATOM 561 C C . VAL A 1 73 ? 15.968 -2.830 -41.471 1.00 74.31 73 VAL A C 1
ATOM 563 O O . VAL A 1 73 ? 15.623 -2.407 -42.572 1.00 74.31 73 VAL A O 1
ATOM 566 N N . CYS A 1 74 ? 15.098 -3.087 -40.501 1.00 78.75 74 CYS A N 1
ATOM 567 C CA . CYS A 1 74 ? 13.653 -3.149 -40.715 1.00 78.75 74 CYS A CA 1
ATOM 568 C C . CYS A 1 74 ? 12.929 -1.979 -40.038 1.00 78.75 74 CYS A C 1
ATOM 570 O O . CYS A 1 74 ? 13.406 -1.438 -39.039 1.00 78.75 74 CYS A O 1
ATOM 572 N N . GLU A 1 75 ? 11.789 -1.572 -40.599 1.00 61.00 75 GLU A N 1
ATOM 573 C CA . GLU A 1 75 ? 10.959 -0.490 -40.067 1.00 61.00 75 GLU A CA 1
ATOM 574 C C . GLU A 1 75 ? 10.331 -0.950 -38.748 1.00 61.00 75 GLU A C 1
ATOM 576 O O . GLU A 1 75 ? 9.418 -1.777 -38.717 1.00 61.00 75 GLU A O 1
ATOM 581 N N . GLN A 1 76 ? 10.864 -0.462 -37.630 1.00 50.50 76 GLN A N 1
ATOM 582 C CA . GLN A 1 76 ? 10.328 -0.782 -36.314 1.00 50.50 76 GLN A CA 1
ATOM 583 C C . GLN A 1 76 ? 8.952 -0.128 -36.162 1.00 50.50 76 GLN A C 1
ATOM 585 O O . GLN A 1 76 ? 8.849 1.091 -36.025 1.00 50.50 76 GLN A O 1
ATOM 590 N N . THR A 1 77 ? 7.883 -0.928 -36.138 1.00 37.12 77 THR A N 1
ATOM 591 C CA . THR A 1 77 ? 6.585 -0.435 -35.662 1.00 37.12 77 THR A CA 1
ATOM 592 C C . THR A 1 77 ? 6.663 -0.253 -34.146 1.00 37.12 77 THR A C 1
ATOM 594 O O . THR A 1 77 ? 6.552 -1.194 -33.368 1.00 37.12 77 THR A O 1
ATOM 597 N N . SER A 1 78 ? 6.908 1.000 -33.765 1.00 45.59 78 SER A N 1
ATOM 598 C CA . SER A 1 78 ? 6.575 1.639 -32.490 1.00 45.59 78 SER A CA 1
ATOM 599 C C . SER A 1 78 ? 6.992 0.914 -31.201 1.00 45.59 78 SER A C 1
ATOM 601 O O . SER A 1 78 ? 6.166 0.400 -30.449 1.00 45.59 78 SER A O 1
ATOM 603 N N . ALA A 1 79 ? 8.261 1.069 -30.832 1.00 35.66 79 ALA A N 1
ATOM 604 C CA . ALA A 1 79 ? 8.614 1.374 -29.449 1.00 35.66 79 ALA A CA 1
ATOM 605 C C . ALA A 1 79 ? 9.411 2.684 -29.463 1.00 35.66 79 ALA A C 1
ATOM 607 O O . ALA A 1 79 ? 10.369 2.815 -30.217 1.00 35.66 79 ALA A O 1
ATOM 608 N N . ALA A 1 80 ? 8.950 3.670 -28.694 1.00 37.97 80 ALA A N 1
ATOM 609 C CA . ALA A 1 80 ? 9.551 4.998 -28.594 1.00 37.97 80 ALA A CA 1
ATOM 610 C C . ALA A 1 80 ? 11.079 4.942 -28.358 1.00 37.97 80 ALA A C 1
ATOM 612 O O . ALA A 1 80 ? 11.561 3.978 -27.755 1.00 37.97 80 ALA A O 1
ATOM 613 N N . PRO A 1 81 ? 11.842 5.972 -28.770 1.00 40.38 81 PRO A N 1
ATOM 614 C CA . PRO A 1 81 ? 13.256 6.068 -28.432 1.00 40.38 81 PRO A CA 1
ATOM 615 C C . PRO A 1 81 ? 13.385 6.182 -26.909 1.00 40.38 81 PRO A C 1
ATOM 617 O O . PRO A 1 81 ? 12.998 7.185 -26.316 1.00 40.38 81 PRO A O 1
ATOM 620 N N . GLY A 1 82 ? 13.866 5.123 -26.262 1.00 53.38 82 GLY A N 1
ATOM 621 C CA . GLY A 1 82 ? 13.956 5.078 -24.808 1.00 53.38 82 GLY A CA 1
ATOM 622 C C . GLY A 1 82 ? 14.253 3.676 -24.290 1.00 53.38 82 GLY A C 1
ATOM 623 O O . GLY A 1 82 ? 13.353 2.849 -24.169 1.00 53.38 82 GLY A O 1
ATOM 624 N N . SER A 1 83 ? 15.525 3.463 -23.952 1.00 51.25 83 SER A N 1
ATOM 625 C CA . SER A 1 83 ? 16.089 2.327 -23.209 1.00 51.25 83 SER A CA 1
ATOM 626 C C . SER A 1 83 ? 16.159 0.952 -23.906 1.00 51.25 83 SER A C 1
ATOM 628 O O . SER A 1 83 ? 15.137 0.413 -24.334 1.00 51.25 83 SER A O 1
ATOM 630 N N . PRO A 1 84 ? 17.344 0.305 -23.956 1.00 70.25 84 PRO A N 1
ATOM 631 C CA . PRO A 1 84 ? 17.508 -1.032 -24.509 1.00 70.25 84 PRO A CA 1
ATOM 632 C C . PRO A 1 84 ? 16.767 -2.064 -23.656 1.00 70.25 84 PRO A C 1
ATOM 634 O O . PRO A 1 84 ? 16.824 -2.048 -22.425 1.00 70.25 84 PRO A O 1
ATOM 637 N N . VAL A 1 85 ? 16.083 -2.986 -24.332 1.00 70.56 85 VAL A N 1
ATOM 638 C CA . VAL A 1 85 ? 15.463 -4.151 -23.696 1.00 70.56 85 VAL A CA 1
ATOM 639 C C . VAL A 1 85 ? 16.561 -5.150 -23.340 1.00 70.56 85 VAL A C 1
ATOM 641 O O . VAL A 1 85 ? 17.314 -5.594 -24.205 1.00 70.56 85 VAL A O 1
ATOM 644 N N . VAL A 1 86 ? 16.647 -5.518 -22.066 1.00 74.31 86 VAL A N 1
ATOM 645 C CA . VAL A 1 86 ? 17.597 -6.504 -21.542 1.00 74.31 86 VAL A CA 1
ATOM 646 C C . VAL A 1 86 ? 16.888 -7.846 -21.408 1.00 74.31 86 VAL A C 1
ATOM 648 O O . VAL A 1 86 ? 15.793 -7.910 -20.859 1.00 74.31 86 VAL A O 1
ATOM 651 N N . THR A 1 87 ? 17.502 -8.929 -21.888 1.00 72.44 87 THR A N 1
ATOM 652 C CA . THR A 1 87 ? 16.948 -10.288 -21.766 1.00 72.44 87 THR A CA 1
ATOM 653 C C . THR A 1 87 ? 17.754 -11.093 -20.754 1.00 72.44 87 THR A C 1
ATOM 655 O O . THR A 1 87 ? 18.978 -11.173 -20.847 1.00 72.44 87 THR A O 1
ATOM 658 N N . VAL A 1 88 ? 17.069 -11.704 -19.793 1.00 72.94 88 VAL A N 1
ATOM 659 C CA . VAL A 1 88 ? 17.639 -12.511 -18.713 1.00 72.94 88 VAL A CA 1
ATOM 660 C C . VAL A 1 88 ? 17.015 -13.903 -18.760 1.00 72.94 88 VAL A C 1
ATOM 662 O O . VAL A 1 88 ? 15.815 -14.060 -18.959 1.00 72.94 88 VAL A O 1
ATOM 665 N N . ARG A 1 89 ? 17.831 -14.943 -18.573 1.00 70.44 89 ARG A N 1
ATOM 666 C CA . ARG A 1 89 ? 17.362 -16.336 -18.590 1.00 70.44 89 ARG A CA 1
ATOM 667 C C . ARG A 1 89 ? 16.464 -16.637 -17.383 1.00 70.44 89 ARG A C 1
ATOM 669 O O . ARG A 1 89 ? 16.742 -16.181 -16.276 1.00 70.44 89 ARG A O 1
ATOM 676 N N . ALA A 1 90 ? 15.435 -17.461 -17.585 1.00 71.50 90 ALA A N 1
ATOM 677 C CA . ALA A 1 90 ? 14.436 -17.803 -16.565 1.00 71.50 90 ALA A CA 1
ATOM 678 C C . ALA A 1 90 ? 15.038 -18.393 -15.275 1.00 71.50 90 ALA A C 1
ATOM 680 O O . ALA A 1 90 ? 14.605 -18.049 -14.179 1.00 71.50 90 ALA A O 1
ATOM 681 N N . GLU A 1 91 ? 16.078 -19.221 -15.393 1.00 72.69 91 GLU A N 1
ATOM 682 C CA . GLU A 1 91 ? 16.777 -19.799 -14.238 1.00 72.69 91 GLU A CA 1
ATOM 683 C C . GLU A 1 91 ? 17.413 -18.724 -13.342 1.00 72.69 91 GLU A C 1
ATOM 685 O O . GLU A 1 91 ? 17.354 -18.807 -12.116 1.00 72.69 91 GLU A O 1
ATOM 690 N N . ILE A 1 92 ? 17.971 -17.675 -13.953 1.00 70.88 92 ILE A N 1
ATOM 691 C CA . ILE A 1 92 ? 18.563 -16.549 -13.232 1.00 70.88 92 ILE A CA 1
ATOM 692 C C . ILE A 1 92 ? 17.447 -15.769 -12.527 1.00 70.88 92 ILE A C 1
ATOM 694 O O . ILE A 1 92 ? 17.554 -15.495 -11.343 1.00 70.88 92 ILE A O 1
ATOM 698 N N . ILE A 1 93 ? 16.326 -15.501 -13.198 1.00 70.38 93 ILE A N 1
ATOM 699 C CA . ILE A 1 93 ? 15.175 -14.784 -12.614 1.00 70.38 93 ILE A CA 1
ATOM 700 C C . ILE A 1 93 ? 14.639 -15.488 -11.358 1.00 70.38 93 ILE A C 1
ATOM 702 O O . ILE A 1 93 ? 14.352 -14.828 -10.359 1.00 70.38 93 ILE A O 1
ATOM 706 N N . GLN A 1 94 ? 14.538 -16.820 -11.395 1.00 72.56 94 GLN A N 1
ATOM 707 C CA . GLN A 1 94 ? 14.063 -17.618 -10.262 1.00 72.56 94 GLN A CA 1
ATOM 708 C C . GLN A 1 94 ? 15.049 -17.605 -9.092 1.00 72.56 94 GLN A C 1
ATOM 710 O O . GLN A 1 94 ? 14.644 -17.361 -7.958 1.00 72.56 94 GLN A O 1
ATOM 715 N N . ARG A 1 95 ? 16.346 -17.804 -9.362 1.00 73.38 95 ARG A N 1
ATOM 716 C CA . ARG A 1 95 ? 17.394 -17.740 -8.327 1.00 73.38 95 ARG A CA 1
ATOM 717 C C . ARG A 1 95 ? 17.524 -16.343 -7.714 1.00 73.38 95 ARG A C 1
ATOM 719 O O . ARG A 1 95 ? 17.860 -16.228 -6.542 1.00 73.38 95 ARG A O 1
ATOM 726 N N . LEU A 1 96 ? 17.239 -15.299 -8.492 1.00 69.25 96 LEU A N 1
ATOM 727 C CA . LEU A 1 96 ? 17.305 -13.901 -8.062 1.00 69.25 96 LEU A CA 1
ATOM 728 C C . LEU A 1 96 ? 16.057 -13.412 -7.313 1.00 69.25 96 LEU A C 1
ATOM 730 O O . LEU A 1 96 ? 16.054 -12.284 -6.829 1.00 69.25 96 LEU A O 1
ATOM 734 N N . GLY A 1 97 ? 14.996 -14.220 -7.214 1.00 74.81 97 GLY A N 1
ATOM 735 C CA . GLY A 1 97 ? 13.792 -13.843 -6.469 1.00 74.81 97 GLY A CA 1
ATOM 736 C C . GLY A 1 97 ? 13.107 -12.585 -7.012 1.00 74.81 97 GLY A C 1
ATOM 737 O O . GLY A 1 97 ? 12.582 -11.785 -6.232 1.00 74.81 97 GLY A O 1
ATOM 738 N N . VAL A 1 98 ? 13.130 -12.387 -8.336 1.00 81.25 98 VAL A N 1
ATOM 739 C CA . VAL A 1 98 ? 12.486 -11.236 -8.984 1.00 81.25 98 VAL A CA 1
ATOM 740 C C . VAL A 1 98 ? 10.983 -11.304 -8.734 1.00 81.25 98 VAL A C 1
ATOM 742 O O . VAL A 1 98 ? 10.300 -12.227 -9.180 1.00 81.25 98 VAL A O 1
ATOM 745 N N . ARG A 1 99 ? 10.459 -10.308 -8.026 1.00 87.88 99 ARG A N 1
ATOM 746 C CA . ARG A 1 99 ? 9.030 -10.115 -7.799 1.00 87.88 99 ARG A CA 1
ATOM 747 C C . ARG A 1 99 ? 8.528 -9.032 -8.725 1.00 87.88 99 ARG A C 1
ATOM 749 O O . ARG A 1 99 ? 9.226 -8.062 -9.022 1.00 87.88 99 ARG A O 1
ATOM 756 N N . THR A 1 100 ? 7.302 -9.218 -9.179 1.00 90.62 100 THR A N 1
ATOM 757 C CA . THR A 1 100 ? 6.644 -8.294 -10.090 1.00 90.62 100 THR A CA 1
ATOM 758 C C . THR A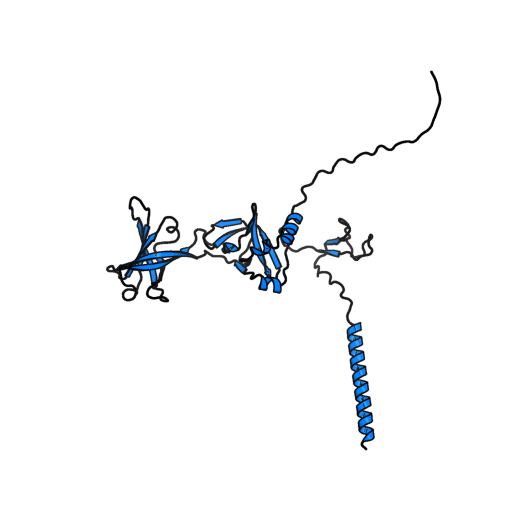 1 100 ? 5.305 -7.856 -9.534 1.00 90.62 100 THR A C 1
ATOM 760 O O . THR A 1 100 ? 4.619 -8.630 -8.869 1.00 90.62 100 THR A O 1
ATOM 763 N N . HIS A 1 101 ? 4.900 -6.642 -9.876 1.00 92.94 101 HIS A N 1
ATOM 764 C CA . HIS A 1 101 ? 3.599 -6.084 -9.565 1.00 92.94 101 HIS A CA 1
ATOM 765 C C . HIS A 1 101 ? 2.927 -5.596 -10.845 1.00 92.94 101 HIS A C 1
ATOM 767 O O . HIS A 1 101 ? 3.561 -4.967 -11.689 1.00 92.94 101 HIS A O 1
ATOM 773 N N . LYS A 1 102 ? 1.636 -5.888 -11.002 1.00 94.25 102 LYS A N 1
ATOM 774 C CA . LYS A 1 102 ? 0.847 -5.384 -12.125 1.00 94.25 102 LYS A CA 1
ATOM 775 C C . LYS A 1 102 ? 0.256 -4.032 -11.750 1.00 94.25 102 LYS A C 1
ATOM 777 O O . LYS A 1 102 ? -0.517 -3.947 -10.801 1.00 94.25 102 LYS A O 1
ATOM 782 N N . ILE A 1 103 ? 0.591 -3.000 -12.515 1.00 93.25 103 ILE A N 1
ATOM 783 C CA . ILE A 1 103 ? 0.103 -1.643 -12.292 1.00 93.25 103 ILE A CA 1
ATOM 784 C C . ILE A 1 103 ? -1.407 -1.619 -12.527 1.00 93.25 103 ILE A C 1
ATOM 786 O O . ILE A 1 103 ? -1.893 -2.030 -13.582 1.00 93.25 103 ILE A O 1
ATOM 790 N N . SER A 1 104 ? -2.151 -1.114 -11.549 1.00 89.88 104 SER A N 1
ATOM 791 C CA . SER A 1 104 ? -3.601 -0.929 -11.635 1.00 89.88 104 SER A CA 1
ATOM 792 C C . SER A 1 104 ? -3.969 0.508 -11.287 1.00 89.88 104 SER A C 1
ATOM 794 O O . SER A 1 104 ? -3.267 1.166 -10.512 1.00 89.88 104 SER A O 1
ATOM 796 N N . ARG A 1 105 ? -5.056 1.021 -11.879 1.00 87.69 105 ARG A N 1
ATOM 797 C CA . ARG A 1 105 ? -5.608 2.305 -11.442 1.00 87.69 105 ARG A CA 1
ATOM 798 C C . ARG A 1 105 ? -6.377 2.118 -10.148 1.00 87.69 105 ARG A C 1
ATOM 800 O O . ARG A 1 105 ? -7.284 1.295 -10.063 1.00 87.69 105 ARG A O 1
ATOM 807 N N . GLY A 1 106 ? -6.096 2.961 -9.168 1.00 82.44 106 GLY A N 1
ATOM 808 C CA . GLY A 1 106 ? -6.806 2.920 -7.902 1.00 82.44 106 GLY A CA 1
ATOM 809 C C . GLY A 1 106 ? -6.460 4.091 -7.010 1.00 82.44 106 GLY A C 1
ATOM 810 O O . GLY A 1 106 ? -5.782 5.031 -7.415 1.00 82.44 106 GLY A O 1
ATOM 811 N N . THR A 1 107 ? -6.951 4.009 -5.784 1.00 78.12 107 THR A N 1
ATOM 812 C CA . THR A 1 107 ? -6.497 4.835 -4.674 1.00 78.12 107 THR A CA 1
ATOM 813 C C . THR A 1 107 ? -6.035 3.842 -3.619 1.00 78.12 107 THR A C 1
ATOM 815 O O . THR A 1 107 ? -6.890 3.163 -3.045 1.00 78.12 107 THR A O 1
ATOM 818 N N . PRO A 1 108 ? -4.720 3.650 -3.419 1.00 73.25 108 PRO A N 1
ATOM 819 C CA . PRO A 1 108 ? -4.238 2.651 -2.484 1.00 73.25 108 PRO A CA 1
ATOM 820 C C . PRO A 1 108 ? -4.788 2.976 -1.100 1.00 73.25 108 PRO A C 1
ATOM 822 O O . PRO A 1 108 ? -4.797 4.135 -0.666 1.00 73.25 108 PRO A O 1
ATOM 825 N N . ALA A 1 109 ? -5.293 1.942 -0.433 1.00 68.31 109 ALA A N 1
ATOM 826 C CA . ALA A 1 109 ? -5.728 2.062 0.942 1.00 68.31 109 ALA A CA 1
ATOM 827 C C . ALA A 1 109 ? -4.487 2.293 1.808 1.00 68.31 109 ALA A C 1
ATOM 829 O O . ALA A 1 109 ? -3.572 1.471 1.822 1.00 68.31 109 ALA A O 1
ATOM 830 N N . ARG A 1 110 ? -4.449 3.413 2.528 1.00 75.44 110 ARG A N 1
ATOM 831 C CA . ARG A 1 110 ? -3.492 3.606 3.613 1.00 75.44 110 ARG A CA 1
ATOM 832 C C . ARG A 1 110 ? -4.015 2.840 4.811 1.00 75.44 110 ARG A C 1
ATOM 834 O O . ARG A 1 110 ? -5.150 3.059 5.238 1.00 75.44 110 ARG A O 1
ATOM 841 N N . ARG A 1 111 ? -3.182 1.955 5.345 1.00 79.25 111 ARG A N 1
ATOM 842 C CA . ARG A 1 111 ? -3.421 1.334 6.641 1.00 79.25 111 ARG A CA 1
ATOM 843 C C . ARG A 1 111 ? -2.615 2.111 7.670 1.00 79.25 111 ARG A C 1
ATOM 845 O O . ARG A 1 111 ? -1.401 2.202 7.553 1.00 79.25 111 ARG A O 1
ATOM 852 N N . PHE A 1 112 ? -3.293 2.687 8.650 1.00 84.19 112 PHE A N 1
ATOM 853 C CA . PHE A 1 112 ? -2.650 3.327 9.793 1.00 84.19 112 PHE A CA 1
ATOM 854 C C . PHE A 1 112 ? -2.955 2.500 11.033 1.00 84.19 112 PHE A C 1
ATOM 856 O O . PHE A 1 112 ? -4.123 2.273 11.326 1.00 84.19 112 PHE A O 1
ATOM 863 N N . VAL A 1 113 ? -1.920 2.019 11.717 1.00 89.00 113 VAL A N 1
ATOM 864 C CA . VAL A 1 113 ? -2.057 1.199 12.923 1.00 89.00 113 VAL A CA 1
ATOM 865 C C . VAL A 1 113 ? -1.540 1.997 14.109 1.00 89.00 113 VAL A C 1
ATOM 867 O O . VAL A 1 113 ? -0.438 2.536 14.055 1.00 89.00 113 VAL A O 1
ATOM 870 N N . THR A 1 114 ? -2.343 2.072 15.161 1.00 91.44 114 THR A N 1
ATOM 871 C CA . THR A 1 114 ? -2.011 2.740 16.421 1.00 91.44 114 THR A CA 1
ATOM 872 C C . THR A 1 114 ? -2.672 2.005 17.581 1.00 91.44 114 THR A C 1
ATOM 874 O O . THR A 1 114 ? -3.351 0.998 17.382 1.00 91.44 114 THR A O 1
ATOM 877 N N . THR A 1 115 ? -2.473 2.485 18.797 1.00 93.12 115 THR A N 1
ATOM 878 C CA . THR A 1 115 ? -3.123 1.966 19.994 1.00 93.12 115 THR A CA 1
ATOM 879 C C . THR A 1 115 ? -4.283 2.859 20.421 1.00 93.12 115 THR A C 1
ATOM 881 O O . THR A 1 115 ? -4.331 4.052 20.125 1.00 93.12 115 THR A O 1
ATOM 884 N N . GLY A 1 116 ? -5.251 2.263 21.108 1.00 93.00 116 GLY A N 1
ATOM 885 C CA . GLY A 1 116 ? -6.383 2.971 21.683 1.00 93.00 116 GLY A CA 1
ATOM 886 C C . GLY A 1 116 ? -6.871 2.318 22.964 1.00 93.00 116 GLY A C 1
ATOM 887 O O . GLY A 1 116 ? -6.573 1.156 23.238 1.00 93.00 116 GLY A O 1
ATOM 888 N N . TYR A 1 117 ? -7.644 3.070 23.737 1.00 93.75 117 TYR A N 1
ATOM 889 C CA . TYR A 1 117 ? -8.219 2.618 24.998 1.00 93.75 117 TYR A CA 1
ATOM 890 C C . TYR A 1 117 ? -9.702 2.316 24.831 1.00 93.75 117 TYR A C 1
ATOM 892 O O . TYR A 1 117 ? -10.470 3.165 24.373 1.00 93.75 117 TYR A O 1
ATOM 900 N N . VAL A 1 118 ? -10.115 1.111 25.219 1.00 93.62 118 VAL A N 1
ATOM 901 C CA . VAL A 1 118 ? -11.524 0.719 25.244 1.00 93.62 118 VAL A CA 1
ATOM 902 C C . VAL A 1 118 ? -12.208 1.394 26.428 1.00 93.62 118 VAL A C 1
ATOM 904 O O . VAL A 1 118 ? -11.781 1.255 27.572 1.00 93.62 118 VAL A O 1
ATOM 907 N N . PHE A 1 119 ? -13.318 2.067 26.170 1.00 91.88 119 PHE A N 1
ATOM 908 C CA . PHE A 1 119 ? -14.208 2.608 27.186 1.00 91.88 119 PHE A CA 1
ATOM 909 C C . PHE A 1 119 ? -15.655 2.235 26.858 1.00 91.88 119 PHE A C 1
ATOM 911 O O . PHE A 1 119 ? -15.972 1.726 25.779 1.00 91.88 119 PHE A O 1
ATOM 918 N N . ARG A 1 120 ? -16.547 2.462 27.819 1.00 90.88 120 ARG A N 1
ATOM 919 C CA . ARG A 1 120 ? -17.967 2.160 27.678 1.00 90.88 120 ARG A CA 1
ATOM 920 C C . ARG A 1 120 ? -18.790 3.382 28.029 1.00 90.88 120 ARG A C 1
ATOM 922 O O . ARG A 1 120 ? -18.547 4.021 29.048 1.00 90.88 120 ARG A O 1
ATOM 929 N N . ASP A 1 121 ? -19.769 3.661 27.187 1.00 87.69 121 ASP A N 1
ATOM 930 C CA . ASP A 1 121 ? -20.771 4.702 27.381 1.00 87.69 121 ASP A CA 1
ATOM 931 C C . ASP A 1 121 ? -22.185 4.103 27.237 1.00 87.69 121 ASP A C 1
ATOM 933 O O . ASP A 1 121 ? -22.359 2.882 27.159 1.00 87.69 121 ASP A O 1
ATOM 937 N N . ASN A 1 122 ? -23.205 4.963 27.190 1.00 87.00 122 ASN A N 1
ATOM 938 C CA . ASN A 1 122 ? -24.607 4.555 27.041 1.00 87.00 122 ASN A CA 1
ATOM 939 C C . ASN A 1 122 ? -24.932 3.927 25.671 1.00 87.00 122 ASN A C 1
ATOM 941 O O . ASN A 1 122 ? -26.001 3.346 25.509 1.00 87.00 122 ASN A O 1
ATOM 945 N N . HIS A 1 123 ? -24.034 4.034 24.690 1.00 85.69 123 HIS A N 1
ATOM 946 C CA . HIS A 1 123 ? -24.174 3.461 23.353 1.00 85.69 123 HIS A CA 1
ATOM 947 C C . HIS A 1 123 ? -23.391 2.145 23.186 1.00 85.69 123 HIS A C 1
ATOM 949 O O . HIS A 1 123 ? -23.440 1.550 22.107 1.00 85.69 123 HIS A O 1
ATOM 955 N N . GLY A 1 124 ? -22.684 1.680 24.227 1.00 89.19 124 GLY A N 1
ATOM 956 C CA . GLY A 1 124 ? -21.930 0.420 24.266 1.00 89.19 124 GLY A CA 1
ATOM 957 C C . GLY A 1 124 ? -20.411 0.629 24.269 1.00 89.19 124 GLY A C 1
ATOM 958 O O . GLY A 1 124 ? -19.913 1.670 24.697 1.00 89.19 124 GLY A O 1
ATOM 959 N N . ALA A 1 125 ? -19.655 -0.330 23.738 1.00 92.19 125 ALA A N 1
ATOM 960 C CA . ALA A 1 125 ? -18.194 -0.268 23.651 1.00 92.19 125 ALA A CA 1
ATOM 961 C C . ALA A 1 125 ? -17.684 0.711 22.575 1.00 92.19 125 ALA A C 1
ATOM 963 O O . ALA A 1 125 ? -18.089 0.663 21.409 1.00 92.19 125 ALA A O 1
ATOM 964 N N . ALA A 1 126 ? -16.738 1.566 22.955 1.00 93.75 126 ALA A N 1
ATOM 965 C CA . ALA A 1 126 ? -15.991 2.414 22.037 1.00 93.75 126 ALA A CA 1
ATOM 966 C C . ALA A 1 126 ? -14.501 2.420 22.377 1.00 93.75 126 ALA A C 1
ATOM 968 O O . ALA A 1 126 ? -14.084 2.009 23.456 1.00 93.75 126 ALA A O 1
ATOM 969 N N . VAL A 1 127 ? -13.690 2.875 21.428 1.00 95.12 127 VAL A N 1
ATOM 970 C CA . VAL A 1 127 ? -12.241 3.003 21.574 1.00 95.12 127 VAL A CA 1
ATOM 971 C C . VAL A 1 127 ? -11.848 4.457 21.354 1.00 95.12 127 VAL A C 1
ATOM 973 O O . VAL A 1 127 ? -12.218 5.041 20.334 1.00 95.12 127 VAL A O 1
ATOM 976 N N . LEU A 1 128 ? -11.125 5.043 22.308 1.00 93.50 128 LEU A N 1
ATOM 977 C CA . LEU A 1 128 ? -10.488 6.350 22.150 1.00 93.50 128 LEU A CA 1
ATOM 978 C C . LEU A 1 128 ? -9.084 6.159 21.601 1.00 93.50 128 LEU A C 1
ATOM 980 O O . LEU A 1 128 ? -8.308 5.365 22.132 1.00 93.50 128 LEU A O 1
ATOM 984 N N . VAL A 1 129 ? -8.774 6.896 20.544 1.00 92.69 129 VAL A N 1
ATOM 985 C CA . VAL A 1 129 ? -7.474 6.881 19.883 1.00 92.69 129 VAL A CA 1
ATOM 986 C C . VAL A 1 129 ? -6.953 8.304 19.784 1.00 92.69 129 VAL A C 1
ATOM 988 O O . VAL A 1 129 ? -7.649 9.175 19.259 1.00 92.69 129 VAL A O 1
ATOM 991 N N . ASP A 1 130 ? -5.722 8.519 20.233 1.00 89.06 130 ASP A N 1
ATOM 992 C CA . ASP A 1 130 ? -5.006 9.773 20.026 1.00 89.06 130 ASP A CA 1
ATOM 993 C C . ASP A 1 130 ? -4.380 9.789 18.624 1.00 89.06 130 ASP A C 1
ATOM 995 O O . ASP A 1 130 ? -3.697 8.848 18.217 1.00 89.06 130 ASP A O 1
ATOM 999 N N . LEU A 1 131 ? -4.657 10.850 17.868 1.00 87.06 131 LEU A N 1
ATOM 1000 C CA . LEU A 1 131 ? -4.160 11.084 16.517 1.00 87.06 131 LEU A CA 1
ATOM 1001 C C . LEU A 1 131 ? -3.245 12.308 16.505 1.00 87.06 131 LEU A C 1
ATOM 1003 O O . LEU A 1 131 ? -3.663 13.421 16.833 1.00 87.06 131 LEU A O 1
ATOM 1007 N N . PHE A 1 132 ? -2.022 12.128 16.029 1.00 81.06 132 PHE A N 1
ATOM 1008 C CA . PHE A 1 132 ? -1.008 13.166 15.891 1.00 81.06 132 PHE A CA 1
ATOM 1009 C C . PHE A 1 132 ? -0.881 13.598 14.422 1.00 81.06 132 PHE A C 1
ATOM 1011 O O . PHE A 1 132 ? -1.185 12.840 13.505 1.00 81.06 132 PHE A O 1
ATOM 1018 N N . GLY A 1 133 ? -0.439 14.836 14.166 1.00 69.69 133 GLY A N 1
ATOM 1019 C CA . GLY A 1 133 ? -0.638 15.604 12.915 1.00 69.69 133 GLY A CA 1
ATOM 1020 C C . GLY A 1 133 ? -0.367 14.961 11.535 1.00 69.69 133 GLY A C 1
ATOM 1021 O O . GLY A 1 133 ? -0.758 15.541 10.527 1.00 69.69 133 GLY A O 1
ATOM 1022 N N . ARG A 1 134 ? 0.254 13.780 11.445 1.00 64.62 134 ARG A N 1
ATOM 1023 C CA . ARG A 1 134 ? 0.425 12.982 10.209 1.00 64.62 134 ARG A CA 1
ATOM 1024 C C . ARG A 1 134 ? -0.714 11.980 9.944 1.00 64.62 134 ARG A C 1
ATOM 1026 O O . ARG A 1 134 ? -0.827 11.451 8.839 1.00 64.62 134 ARG A O 1
ATOM 1033 N N . GLU A 1 135 ? -1.574 11.753 10.931 1.00 66.88 135 GLU A N 1
ATOM 1034 C CA . GLU A 1 135 ? -2.592 10.688 10.973 1.00 66.88 135 GLU A CA 1
ATOM 1035 C C . GLU A 1 135 ? -3.998 11.227 10.672 1.00 66.88 135 GLU A C 1
ATOM 1037 O O . GLU A 1 135 ? -4.860 10.525 10.138 1.00 66.88 135 GLU A O 1
ATOM 1042 N N . THR A 1 136 ? -4.194 12.526 10.900 1.00 62.22 136 THR A N 1
ATOM 1043 C CA . THR A 1 136 ? -5.446 13.268 10.691 1.00 62.22 136 THR A CA 1
ATOM 1044 C C . THR A 1 136 ? -5.909 13.305 9.232 1.00 62.22 136 THR A C 1
ATOM 1046 O O . THR A 1 136 ? -7.099 13.432 8.964 1.00 62.22 136 THR A O 1
ATOM 1049 N N . GLY A 1 137 ? -5.001 13.141 8.262 1.00 70.62 137 GLY A N 1
ATOM 1050 C CA . GLY A 1 137 ? -5.360 13.053 6.840 1.00 70.62 137 GLY A CA 1
ATOM 1051 C C . GLY A 1 137 ? -5.926 11.690 6.408 1.00 70.62 137 GLY A C 1
ATOM 1052 O O . GLY A 1 137 ? -6.563 11.589 5.352 1.00 70.62 137 GLY A O 1
ATOM 1053 N N . ILE A 1 138 ? -5.677 10.640 7.201 1.00 74.75 138 ILE A N 1
ATOM 1054 C CA . ILE A 1 138 ? -6.071 9.250 6.919 1.00 74.75 138 ILE A CA 1
ATOM 1055 C C . ILE A 1 138 ? -7.422 8.953 7.569 1.00 74.75 138 ILE A C 1
ATOM 1057 O O . ILE A 1 138 ? -8.312 8.401 6.918 1.00 74.75 138 ILE A O 1
ATOM 1061 N N . VAL A 1 139 ? -7.575 9.343 8.836 1.00 85.56 139 VAL A N 1
ATOM 1062 C CA . VAL A 1 139 ? -8.769 9.066 9.636 1.00 85.56 139 VAL A CA 1
ATOM 1063 C C . VAL A 1 139 ? -9.857 10.095 9.333 1.00 85.56 139 VAL A C 1
ATOM 1065 O O . VAL A 1 139 ? -9.629 11.299 9.385 1.00 85.56 139 VAL A O 1
ATOM 1068 N N . ARG A 1 140 ? -11.062 9.622 9.002 1.00 86.56 140 ARG A N 1
ATOM 1069 C CA . ARG A 1 140 ? -12.238 10.461 8.733 1.00 86.56 140 ARG A CA 1
ATOM 1070 C C . ARG A 1 140 ? -13.428 9.966 9.539 1.00 86.56 140 ARG A C 1
ATOM 1072 O O . ARG A 1 140 ? -13.580 8.758 9.716 1.00 86.56 140 ARG A O 1
ATOM 1079 N N . VAL A 1 141 ? -14.295 10.889 9.957 1.00 90.50 141 VAL A N 1
ATOM 1080 C CA . VAL A 1 141 ? -15.605 10.554 10.534 1.00 90.50 141 VAL A CA 1
ATOM 1081 C C . VAL A 1 141 ? -16.378 9.666 9.553 1.00 90.50 141 VAL A C 1
ATOM 1083 O O . VAL A 1 141 ? -16.397 9.918 8.349 1.00 90.50 141 VAL A O 1
ATOM 1086 N N . GLY A 1 142 ? -16.958 8.581 10.062 1.00 90.88 142 GLY A N 1
ATOM 1087 C CA . GLY A 1 142 ? -17.608 7.534 9.276 1.00 90.88 142 GLY A CA 1
ATOM 1088 C C . GLY A 1 142 ? -16.667 6.474 8.690 1.00 90.88 142 GLY A C 1
ATOM 1089 O O . GLY A 1 142 ? -17.160 5.470 8.172 1.00 90.88 142 GLY A O 1
ATOM 1090 N N . GLY A 1 143 ? -15.345 6.658 8.782 1.00 90.06 143 GLY A N 1
ATOM 1091 C CA . GLY A 1 143 ? -14.341 5.691 8.336 1.00 90.06 143 GLY A CA 1
ATOM 1092 C C . GLY A 1 143 ? -14.354 4.397 9.153 1.00 90.06 143 GLY A C 1
ATOM 1093 O O . GLY A 1 143 ? -14.804 4.371 10.299 1.00 90.06 143 GLY A O 1
ATOM 1094 N N . THR A 1 144 ? -13.866 3.308 8.561 1.00 91.38 144 THR A N 1
ATOM 1095 C CA . THR A 1 144 ? -13.797 1.990 9.208 1.00 91.38 144 THR A CA 1
ATOM 1096 C C . THR A 1 144 ? -12.477 1.789 9.944 1.00 91.38 144 THR A C 1
ATOM 1098 O O . THR A 1 144 ? -11.415 2.137 9.421 1.00 91.38 144 THR A O 1
ATOM 1101 N N . ALA A 1 145 ? -12.548 1.145 11.106 1.00 93.31 145 ALA A N 1
ATOM 1102 C CA . ALA A 1 145 ? -11.395 0.724 11.887 1.00 93.31 145 ALA A CA 1
ATOM 1103 C C . ALA A 1 145 ? -11.499 -0.766 12.243 1.00 93.31 145 ALA A C 1
ATOM 1105 O O . ALA A 1 145 ? -12.583 -1.275 12.529 1.00 93.31 145 ALA A O 1
ATOM 1106 N N . GLU A 1 146 ? -10.373 -1.467 12.227 1.00 93.94 146 GLU A N 1
ATOM 1107 C CA . GLU A 1 146 ? -10.241 -2.831 12.733 1.00 93.94 146 GLU A CA 1
ATOM 1108 C C . GLU A 1 146 ? -9.564 -2.787 14.099 1.00 93.94 146 GLU A C 1
ATOM 1110 O O . GLU A 1 146 ? -8.488 -2.215 14.233 1.00 93.94 146 GLU A O 1
ATOM 1115 N N . ILE A 1 147 ? -10.180 -3.402 15.102 1.00 93.88 147 ILE A N 1
ATOM 1116 C CA . ILE A 1 147 ? -9.681 -3.450 16.470 1.00 93.88 147 ILE A CA 1
ATOM 1117 C C . ILE A 1 147 ? -9.214 -4.871 16.765 1.00 93.88 147 ILE A C 1
ATOM 1119 O O . ILE A 1 147 ? -9.938 -5.842 16.514 1.00 93.88 147 ILE A O 1
ATOM 1123 N N . ARG A 1 148 ? -8.005 -4.995 17.308 1.00 93.38 148 ARG A N 1
ATOM 1124 C CA . ARG A 1 148 ? -7.403 -6.259 17.731 1.00 93.38 148 ARG A CA 1
ATOM 1125 C C . ARG A 1 148 ? -6.997 -6.171 19.192 1.00 93.38 148 ARG A C 1
ATOM 1127 O O . ARG A 1 148 ? -6.362 -5.213 19.621 1.00 93.38 148 ARG A O 1
ATOM 1134 N N . ASN A 1 149 ? -7.364 -7.200 19.944 1.00 90.44 149 ASN A N 1
ATOM 1135 C CA . ASN A 1 149 ? -6.971 -7.356 21.334 1.00 90.44 149 ASN A CA 1
ATOM 1136 C C . ASN A 1 149 ? -5.797 -8.342 21.415 1.00 90.44 149 ASN A C 1
ATOM 1138 O O . ASN A 1 149 ? -5.915 -9.479 20.956 1.00 90.44 149 ASN A O 1
ATOM 1142 N N . ALA A 1 150 ? -4.687 -7.920 22.021 1.00 85.75 150 ALA A N 1
ATOM 1143 C CA . ALA A 1 150 ? -3.527 -8.778 22.251 1.00 85.75 150 ALA A CA 1
ATOM 1144 C C . ALA A 1 150 ? -3.835 -9.962 23.192 1.00 85.75 150 ALA A C 1
ATOM 1146 O O . ALA A 1 150 ? -3.253 -11.031 23.033 1.00 85.75 150 ALA A O 1
ATOM 1147 N N . GLU A 1 151 ? -4.779 -9.806 24.125 1.00 82.81 151 GLU A N 1
ATOM 1148 C CA . GLU A 1 151 ? -5.189 -10.849 25.078 1.00 82.81 151 GLU A CA 1
ATOM 1149 C C . GLU A 1 151 ? -6.078 -11.929 24.445 1.00 82.81 151 GLU A C 1
ATOM 1151 O O . GLU A 1 151 ? -6.188 -13.036 24.967 1.00 82.81 151 GLU A O 1
ATOM 1156 N N . THR A 1 152 ? -6.702 -11.640 23.298 1.00 82.19 152 THR A N 1
ATOM 1157 C CA . THR A 1 152 ? -7.498 -12.613 22.529 1.00 82.19 152 THR A CA 1
ATOM 1158 C C . THR A 1 152 ? -7.064 -12.640 21.060 1.00 82.19 152 THR A C 1
ATOM 1160 O O . THR A 1 152 ? -7.789 -12.166 20.176 1.00 82.19 152 THR A O 1
ATOM 1163 N N . PRO A 1 153 ? -5.877 -13.212 20.765 1.00 81.12 153 PRO A N 1
ATOM 1164 C CA . PRO A 1 153 ? -5.342 -13.263 19.411 1.00 81.12 153 PRO A CA 1
ATOM 1165 C C . PRO A 1 153 ? -6.308 -13.941 18.431 1.00 81.12 153 PRO A C 1
ATOM 1167 O O . PRO A 1 153 ? -6.938 -14.951 18.740 1.00 81.12 153 PRO A O 1
ATOM 1170 N N . GLY A 1 154 ? -6.410 -13.394 17.219 1.00 82.44 154 GLY A N 1
ATOM 1171 C CA . GLY A 1 154 ? -7.188 -13.980 16.120 1.00 82.44 154 GLY A CA 1
ATOM 1172 C C . GLY A 1 154 ? -8.624 -13.469 15.977 1.00 82.44 154 GLY A C 1
ATOM 1173 O O . GLY A 1 154 ? -9.220 -13.669 14.919 1.00 82.44 154 GLY A O 1
ATOM 1174 N N . ARG A 1 155 ? -9.175 -12.752 16.967 1.00 87.31 155 ARG A N 1
ATOM 1175 C CA . ARG A 1 155 ? -10.444 -12.022 16.802 1.00 87.31 155 ARG A CA 1
ATOM 1176 C C . ARG A 1 155 ? -10.190 -10.598 16.313 1.00 87.31 155 ARG A C 1
ATOM 1178 O O . ARG A 1 155 ? -9.324 -9.898 16.830 1.00 87.31 155 ARG A O 1
ATOM 1185 N N . VAL A 1 156 ? -10.962 -10.174 15.313 1.00 90.69 156 VAL A N 1
ATOM 1186 C CA . VAL A 1 156 ? -10.930 -8.809 14.773 1.00 90.69 156 VAL A CA 1
ATOM 1187 C C . VAL A 1 156 ? -12.319 -8.211 14.918 1.00 90.69 156 VAL A C 1
ATOM 1189 O O . VAL A 1 156 ? -13.281 -8.744 14.366 1.00 90.69 156 VAL A O 1
ATOM 1192 N N . TYR A 1 157 ? -12.416 -7.101 15.640 1.00 92.00 157 TYR A N 1
ATOM 1193 C CA . TYR A 1 157 ? -13.653 -6.338 15.766 1.00 92.00 157 TYR A CA 1
ATOM 1194 C C . TYR A 1 157 ? -13.647 -5.212 14.741 1.00 92.00 157 TYR A C 1
ATOM 1196 O O . TYR A 1 157 ? -12.608 -4.611 14.471 1.00 92.00 157 TYR A O 1
ATOM 1204 N N . ARG A 1 158 ? -14.799 -4.922 14.143 1.00 93.25 158 ARG A N 1
ATOM 1205 C CA . ARG A 1 158 ? -14.935 -3.814 13.195 1.00 93.25 158 ARG A CA 1
ATOM 1206 C C . ARG A 1 158 ? -15.669 -2.674 13.869 1.00 93.25 158 ARG A C 1
ATOM 1208 O O . ARG A 1 158 ? -16.770 -2.868 14.367 1.00 93.25 158 ARG A O 1
ATOM 1215 N N . GLY A 1 159 ? -15.060 -1.499 13.853 1.00 93.38 159 GLY A N 1
ATOM 1216 C CA . GLY A 1 159 ? -15.635 -0.269 14.368 1.00 93.38 159 GLY A CA 1
ATOM 1217 C C . GLY A 1 159 ? -15.745 0.815 13.304 1.00 93.38 159 GLY A C 1
ATOM 1218 O O . GLY A 1 159 ? -15.217 0.697 12.191 1.00 93.38 159 GLY A O 1
ATOM 1219 N N . ARG A 1 160 ? -16.442 1.892 13.659 1.00 94.31 160 ARG A N 1
ATOM 1220 C CA . ARG A 1 160 ? -16.597 3.087 12.828 1.00 94.31 160 ARG A CA 1
ATOM 1221 C C . ARG A 1 160 ? -16.207 4.329 13.616 1.00 94.31 160 ARG A C 1
ATOM 1223 O O . ARG A 1 160 ? -16.589 4.463 14.774 1.00 94.31 160 ARG A O 1
ATOM 1230 N N . VAL A 1 161 ? -15.475 5.240 12.979 1.00 94.12 161 VAL A N 1
ATOM 1231 C CA . VAL A 1 161 ? -15.139 6.545 13.561 1.00 94.12 161 VAL A CA 1
ATOM 1232 C C . VAL A 1 161 ? -16.421 7.355 13.713 1.00 94.12 161 VAL A C 1
ATOM 1234 O O . VAL A 1 161 ? -17.056 7.707 12.721 1.00 94.12 161 VAL A O 1
ATOM 1237 N N . GLU A 1 162 ? -16.807 7.626 14.949 1.00 94.31 162 GLU A N 1
ATOM 1238 C CA . GLU A 1 162 ? -18.016 8.364 15.303 1.00 94.31 162 GLU A CA 1
ATOM 1239 C C . GLU A 1 162 ? -17.745 9.867 15.344 1.00 94.31 162 GLU A C 1
ATOM 1241 O O . GLU A 1 162 ? -18.465 10.645 14.726 1.00 94.31 162 GLU A O 1
ATOM 1246 N N . THR A 1 163 ? -16.664 10.269 16.013 1.00 92.50 163 THR A N 1
ATOM 1247 C CA . THR A 1 163 ? -16.255 11.672 16.117 1.00 92.50 163 THR A CA 1
ATOM 1248 C C . THR A 1 163 ? -14.735 11.798 16.173 1.00 92.50 163 THR A C 1
ATOM 1250 O O . THR A 1 163 ? -14.032 10.844 16.518 1.00 92.50 163 THR A O 1
ATOM 1253 N N . ILE A 1 164 ? -14.238 12.973 15.792 1.00 90.81 164 ILE A N 1
ATOM 1254 C CA . ILE A 1 164 ? -12.839 13.383 15.911 1.00 90.81 164 ILE A CA 1
ATOM 1255 C C . ILE A 1 164 ? -12.857 14.761 16.571 1.00 90.81 164 ILE A C 1
ATOM 1257 O O . ILE A 1 164 ? -13.286 15.737 15.958 1.00 90.81 164 ILE A O 1
ATOM 1261 N N . GLU A 1 165 ? -12.426 14.826 17.824 1.00 87.38 165 GLU A N 1
ATOM 1262 C CA . GLU A 1 165 ? -12.447 16.036 18.648 1.00 87.38 165 GLU A CA 1
ATOM 1263 C C . GLU A 1 165 ? -11.015 16.549 18.829 1.00 87.38 165 GLU A C 1
ATOM 1265 O O . GLU A 1 165 ? -10.083 15.760 18.968 1.00 87.38 165 GLU A O 1
ATOM 1270 N N . ALA A 1 166 ? -10.816 17.868 18.796 1.00 78.62 166 ALA A N 1
ATOM 1271 C CA . ALA A 1 166 ? -9.523 18.442 19.149 1.00 78.62 166 ALA A CA 1
ATOM 1272 C C . ALA A 1 166 ? -9.368 18.407 20.666 1.00 78.62 166 ALA A C 1
ATOM 1274 O O . ALA A 1 166 ? -10.165 19.032 21.366 1.00 78.62 166 ALA A O 1
ATOM 1275 N N . ASP A 1 167 ? -8.348 17.705 21.156 1.00 71.25 167 ASP A N 1
ATOM 1276 C CA . ASP A 1 167 ? -7.930 17.877 22.537 1.00 71.25 167 ASP A CA 1
ATOM 1277 C C . ASP A 1 167 ? -6.973 19.067 22.570 1.00 71.25 167 ASP A C 1
ATOM 1279 O O . ASP A 1 167 ? -5.854 19.020 22.056 1.00 71.25 167 ASP A O 1
ATOM 1283 N N . LEU A 1 168 ? -7.477 20.197 23.057 1.00 61.34 168 LEU A N 1
ATOM 1284 C CA . LEU A 1 168 ? -6.733 21.450 23.134 1.00 61.34 168 LEU A CA 1
ATOM 1285 C C . LEU A 1 168 ? -5.935 21.497 24.440 1.00 61.34 168 LEU A C 1
ATOM 1287 O O . LEU A 1 168 ? -6.045 22.466 25.190 1.00 61.34 168 LEU A O 1
ATOM 1291 N N . ASP A 1 169 ? -5.141 20.463 24.713 1.00 62.81 169 ASP A N 1
ATOM 1292 C CA . ASP A 1 169 ? -4.129 20.548 25.759 1.00 62.81 169 ASP A CA 1
ATOM 1293 C C . ASP A 1 169 ? -2.879 21.252 25.202 1.00 62.81 169 ASP A C 1
ATOM 1295 O O . ASP A 1 169 ? -2.479 21.081 24.047 1.00 62.81 169 ASP A O 1
ATOM 1299 N N . ILE A 1 170 ? -2.283 22.135 26.000 1.00 53.84 170 ILE A N 1
ATOM 1300 C CA . ILE A 1 170 ? -1.450 23.256 25.523 1.00 53.84 170 ILE A CA 1
ATOM 1301 C C . ILE A 1 170 ? -0.054 22.786 25.033 1.00 53.84 170 ILE A C 1
ATOM 1303 O O . ILE A 1 170 ? 0.714 23.576 24.484 1.00 53.84 170 ILE A O 1
ATOM 1307 N N . GLY A 1 171 ? 0.275 21.494 25.155 1.00 58.69 171 GLY A N 1
ATOM 1308 C CA . GLY A 1 171 ? 1.563 20.910 24.745 1.00 58.69 171 GLY A CA 1
ATOM 1309 C C . GLY A 1 171 ? 1.518 19.955 23.546 1.00 58.69 171 GLY A C 1
ATOM 1310 O O . GLY A 1 171 ? 2.501 19.852 22.811 1.00 58.69 171 GLY A O 1
ATOM 1311 N N . GLU A 1 172 ? 0.389 19.289 23.301 1.00 60.78 172 GLU A N 1
ATOM 1312 C CA . GLU A 1 172 ? 0.270 18.203 22.325 1.00 60.78 172 GLU A CA 1
ATOM 1313 C C . GLU A 1 172 ? -0.992 18.429 21.495 1.00 60.78 172 GLU A C 1
ATOM 1315 O O . GLU A 1 172 ? -2.100 18.167 21.942 1.00 60.78 172 GLU A O 1
ATOM 1320 N N . ARG A 1 173 ? -0.850 18.954 20.270 1.00 69.12 173 ARG A N 1
ATOM 1321 C CA . ARG A 1 173 ? -1.982 19.126 19.341 1.00 69.12 173 ARG A CA 1
ATOM 1322 C C . ARG A 1 173 ? -2.464 17.760 18.830 1.00 69.12 173 ARG A C 1
ATOM 1324 O O . ARG A 1 173 ? -2.219 17.418 17.670 1.00 69.12 173 ARG A O 1
ATOM 1331 N N . ALA A 1 174 ? -3.103 16.986 19.699 1.00 77.06 174 ALA A N 1
ATOM 1332 C CA . ALA A 1 174 ? -3.675 15.682 19.411 1.00 77.06 174 ALA A CA 1
ATOM 1333 C C . ALA A 1 174 ? -5.173 15.813 19.106 1.00 77.06 174 ALA A C 1
ATOM 1335 O O . ALA A 1 174 ? -5.901 16.582 19.735 1.00 77.06 174 ALA A O 1
ATOM 1336 N N . LEU A 1 175 ? -5.651 15.057 18.120 1.00 87.06 175 LEU A N 1
ATOM 1337 C CA . LEU A 1 175 ? -7.084 14.849 17.931 1.00 87.06 175 LEU A CA 1
ATOM 1338 C C . LEU A 1 175 ? -7.468 13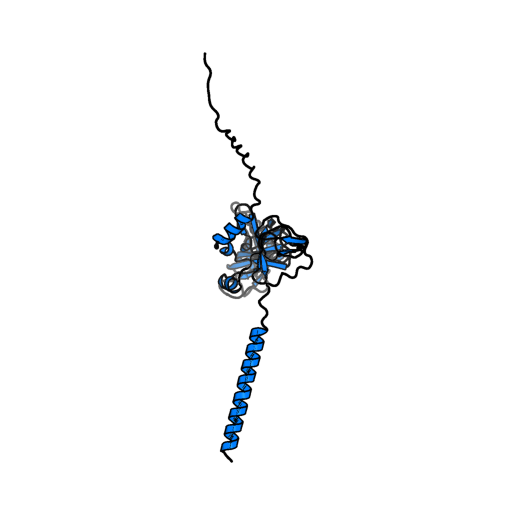.516 18.563 1.00 87.06 175 LEU A C 1
ATOM 1340 O O . LEU A 1 175 ? -6.807 12.513 18.317 1.00 87.06 175 LEU A O 1
ATOM 1344 N N . LYS A 1 176 ? -8.563 13.472 19.315 1.00 89.44 176 LYS A N 1
ATOM 1345 C CA . LYS A 1 176 ? -9.124 12.223 19.827 1.00 89.44 176 LYS A CA 1
ATOM 1346 C C . LYS A 1 176 ? -10.184 11.709 18.876 1.00 89.44 176 LYS A C 1
ATOM 1348 O O . LYS A 1 176 ? -11.236 12.324 18.706 1.00 89.44 176 LYS A O 1
ATOM 1353 N N . ALA A 1 177 ? -9.918 10.564 18.260 1.00 92.38 177 ALA A N 1
ATOM 1354 C CA . ALA A 1 177 ? -10.916 9.828 17.505 1.00 92.38 177 ALA A CA 1
ATOM 1355 C C . ALA A 1 177 ? -11.654 8.852 18.423 1.00 92.38 177 ALA A C 1
ATOM 1357 O O . ALA A 1 177 ? -11.046 7.995 19.064 1.00 92.38 177 ALA A O 1
ATOM 1358 N N . ARG A 1 178 ? -12.984 8.952 18.441 1.00 94.06 178 ARG A N 1
ATOM 1359 C CA . ARG A 1 178 ? -13.867 7.980 19.089 1.00 94.06 178 ARG A CA 1
ATOM 1360 C C . ARG A 1 178 ? -14.342 6.980 18.045 1.00 94.06 178 ARG A C 1
ATOM 1362 O O . ARG A 1 178 ? -14.979 7.355 17.061 1.00 94.06 178 ARG A O 1
ATOM 1369 N N . VAL A 1 179 ? -14.035 5.706 18.254 1.00 95.31 179 VAL A N 1
ATOM 1370 C CA . VAL A 1 179 ? -14.422 4.604 17.369 1.00 95.31 179 VAL A CA 1
ATOM 1371 C C . VAL A 1 179 ? -15.483 3.757 18.055 1.00 95.31 179 VAL A C 1
ATOM 1373 O O . VAL A 1 179 ? -15.200 3.104 19.054 1.00 95.31 179 VAL A O 1
ATOM 1376 N N . ARG A 1 180 ? -16.697 3.727 17.508 1.00 95.06 180 ARG A N 1
ATOM 1377 C CA . ARG A 1 180 ? -17.793 2.885 17.999 1.00 95.06 180 ARG A CA 1
ATOM 1378 C C . ARG A 1 180 ? -17.605 1.454 17.510 1.00 95.06 180 ARG A C 1
ATOM 1380 O O . ARG A 1 180 ? -17.398 1.247 16.311 1.00 95.06 180 ARG A O 1
ATOM 1387 N N . VAL A 1 181 ? -17.713 0.477 18.408 1.00 94.06 181 VAL A N 1
ATOM 1388 C CA . VAL A 1 181 ? -17.570 -0.947 18.078 1.00 94.06 181 VAL A CA 1
ATOM 1389 C C . VAL A 1 181 ? -18.879 -1.678 18.406 1.00 94.06 181 VAL A C 1
ATOM 1391 O O . VAL A 1 181 ? -19.118 -1.999 19.570 1.00 94.06 181 VAL A O 1
ATOM 1394 N N . PRO A 1 182 ? -19.759 -1.920 17.414 1.00 89.31 182 PRO A N 1
ATOM 1395 C CA . PRO A 1 182 ? -21.005 -2.646 17.646 1.00 89.31 182 PRO A CA 1
ATOM 1396 C C . PRO A 1 182 ? -20.731 -4.094 18.075 1.00 89.31 182 PRO A C 1
ATOM 1398 O O . PRO A 1 182 ? -19.723 -4.685 17.686 1.00 89.31 182 PRO A O 1
ATOM 1401 N N . ASP A 1 183 ? -21.635 -4.651 18.883 1.00 84.12 183 ASP A N 1
ATOM 1402 C CA . ASP A 1 183 ? -21.648 -6.057 19.319 1.00 84.12 183 ASP A CA 1
ATOM 1403 C C . ASP A 1 183 ? -20.378 -6.546 20.047 1.00 84.12 183 ASP A C 1
ATOM 1405 O O . ASP A 1 183 ? -20.157 -7.747 20.203 1.00 84.12 183 ASP A O 1
ATOM 1409 N N . ALA A 1 184 ? -19.534 -5.630 20.528 1.00 80.81 184 ALA A N 1
ATOM 1410 C CA . ALA A 1 184 ? -18.279 -5.967 21.201 1.00 80.81 184 ALA A CA 1
ATOM 1411 C C . ALA A 1 184 ? -18.345 -5.856 22.731 1.00 80.81 184 ALA A C 1
ATOM 1413 O O . ALA A 1 184 ? -17.332 -6.023 23.406 1.00 80.81 184 ALA A O 1
ATOM 1414 N N . ASP A 1 185 ? -19.528 -5.623 23.299 1.00 73.25 185 ASP A N 1
ATOM 1415 C CA . ASP A 1 185 ? -19.694 -5.295 24.715 1.00 73.25 185 ASP A CA 1
ATOM 1416 C C . ASP A 1 185 ? -19.160 -6.363 25.672 1.00 73.25 185 ASP A C 1
ATOM 1418 O O . ASP A 1 185 ? -18.509 -6.024 26.655 1.00 73.25 185 ASP A O 1
ATOM 1422 N N . GLN A 1 186 ? -19.391 -7.644 25.397 1.00 73.69 186 GLN A N 1
ATOM 1423 C CA . GLN A 1 186 ? -18.899 -8.727 26.259 1.00 73.69 186 GLN A CA 1
ATOM 1424 C C . GLN A 1 186 ? -17.474 -9.169 25.901 1.00 73.69 186 GLN A C 1
ATOM 1426 O O . GLN A 1 186 ? -16.812 -9.830 26.694 1.00 73.69 186 GLN A O 1
ATOM 1431 N N . ALA A 1 187 ? -17.012 -8.831 24.697 1.00 77.75 187 ALA A N 1
ATOM 1432 C CA . ALA A 1 187 ? -15.784 -9.364 24.116 1.00 77.75 187 ALA A CA 1
ATOM 1433 C C . ALA A 1 187 ? -14.600 -8.379 24.180 1.00 77.75 187 ALA A C 1
ATOM 1435 O O . ALA A 1 187 ? -13.447 -8.798 24.080 1.00 77.75 187 ALA A O 1
ATOM 1436 N N . LEU A 1 188 ? -14.883 -7.087 24.373 1.00 84.38 188 LEU A N 1
ATOM 1437 C CA . LEU A 1 188 ? -13.918 -6.023 24.641 1.00 84.38 188 LEU A CA 1
ATOM 1438 C C . LEU A 1 188 ? -14.205 -5.409 26.024 1.00 84.38 188 LEU A C 1
ATOM 1440 O O . LEU A 1 188 ? -15.053 -4.517 26.146 1.00 84.38 188 LEU A O 1
ATOM 1444 N N . PRO A 1 189 ? -13.524 -5.886 27.083 1.00 85.19 189 PRO A N 1
ATOM 1445 C CA . PRO A 1 189 ? -13.584 -5.273 28.406 1.00 85.19 189 PRO A CA 1
ATOM 1446 C C . PRO A 1 189 ? -13.172 -3.795 28.366 1.00 85.19 189 PRO A C 1
ATOM 1448 O O . PRO A 1 189 ? -12.312 -3.399 27.580 1.00 85.19 189 PRO A O 1
ATOM 1451 N N . ALA A 1 190 ? -13.780 -2.975 29.227 1.00 87.25 190 ALA A N 1
ATOM 1452 C CA . ALA A 1 190 ? -13.378 -1.578 29.385 1.00 87.25 190 ALA A CA 1
ATOM 1453 C C . ALA A 1 190 ? -11.987 -1.472 30.036 1.00 87.25 190 ALA A C 1
ATOM 1455 O O . ALA A 1 190 ? -11.557 -2.386 30.738 1.00 87.25 190 ALA A O 1
ATOM 1456 N N . ASN A 1 191 ? -11.318 -0.335 29.833 1.00 87.56 191 ASN A N 1
ATOM 1457 C CA . ASN A 1 191 ? -9.962 -0.024 30.305 1.00 87.56 191 ASN A CA 1
ATOM 1458 C C . ASN A 1 191 ? -8.857 -0.899 29.694 1.00 87.56 191 ASN A C 1
ATOM 1460 O O . ASN A 1 191 ? -7.745 -0.954 30.212 1.00 87.56 191 ASN A O 1
ATOM 1464 N N . LEU A 1 192 ? -9.156 -1.569 28.584 1.00 91.44 192 LEU A N 1
ATOM 1465 C CA . LEU A 1 192 ? -8.201 -2.375 27.841 1.00 91.44 192 LEU A CA 1
ATOM 1466 C C . LEU A 1 192 ? -7.479 -1.522 26.790 1.00 91.44 192 LEU A C 1
ATOM 1468 O O . LEU A 1 192 ? -8.108 -0.713 26.105 1.00 91.44 192 LEU A O 1
ATOM 1472 N N . LEU A 1 193 ? -6.177 -1.750 26.618 1.00 93.81 193 LEU A N 1
ATOM 1473 C CA . LEU A 1 193 ? -5.417 -1.215 25.490 1.00 93.81 193 LEU A CA 1
ATOM 1474 C C . LEU A 1 193 ? -5.544 -2.162 24.289 1.00 93.81 193 LEU A C 1
ATOM 1476 O O . LEU A 1 193 ? -5.269 -3.356 24.394 1.00 93.81 193 LEU A O 1
ATOM 1480 N N . VAL A 1 194 ? -5.947 -1.631 23.139 1.00 94.75 194 VAL A N 1
ATOM 1481 C CA . VAL A 1 194 ? -6.157 -2.397 21.905 1.00 94.75 194 VAL A CA 1
ATOM 1482 C C . VAL A 1 194 ? -5.395 -1.782 20.740 1.00 94.75 194 VAL A C 1
ATOM 1484 O O . VAL A 1 194 ? -5.160 -0.576 20.697 1.00 94.75 194 VAL A O 1
ATOM 1487 N N . GLU A 1 195 ? -5.027 -2.612 19.769 1.00 94.81 195 GLU A N 1
ATOM 1488 C CA . GLU A 1 195 ? -4.507 -2.146 18.487 1.00 94.81 195 GLU A CA 1
ATOM 1489 C C . GLU A 1 195 ? -5.683 -1.745 17.592 1.00 94.81 195 GLU A C 1
ATOM 1491 O O . GLU A 1 195 ? -6.647 -2.499 17.439 1.00 94.81 195 GLU A O 1
ATOM 1496 N N . VAL A 1 196 ? -5.601 -0.564 16.987 1.00 94.31 196 VAL A N 1
ATOM 1497 C CA . VAL A 1 196 ? -6.604 -0.015 16.080 1.00 94.31 196 VAL A CA 1
ATOM 1498 C C . VAL A 1 196 ? -5.955 0.270 14.735 1.00 94.31 196 VAL A C 1
ATOM 1500 O O . VAL A 1 196 ? -5.042 1.085 14.619 1.00 94.31 196 VAL A O 1
ATOM 1503 N N . ALA A 1 197 ? -6.450 -0.395 13.698 1.00 92.31 197 ALA A N 1
ATOM 1504 C CA . ALA A 1 197 ? -6.033 -0.198 12.323 1.00 92.31 197 ALA A CA 1
ATOM 1505 C C . ALA A 1 197 ? -7.116 0.549 11.537 1.00 92.31 197 ALA A C 1
ATOM 1507 O O . ALA A 1 197 ? -8.194 0.017 11.276 1.00 92.31 197 ALA A O 1
ATOM 1508 N N . PHE A 1 198 ? -6.823 1.773 11.116 1.00 89.19 198 PHE A N 1
ATOM 1509 C CA . PHE A 1 198 ? -7.685 2.577 10.260 1.00 89.19 198 PHE A CA 1
ATOM 1510 C C . PHE A 1 198 ? -7.383 2.309 8.790 1.00 89.19 198 PHE A C 1
ATOM 1512 O O . PHE A 1 198 ? -6.221 2.272 8.377 1.00 89.19 198 PHE A O 1
ATOM 1519 N N . ALA A 1 199 ? -8.441 2.178 7.991 1.00 81.06 199 ALA A N 1
ATOM 1520 C CA . ALA A 1 199 ? -8.346 2.202 6.539 1.00 81.06 199 ALA A CA 1
ATOM 1521 C C . ALA A 1 199 ? -8.714 3.604 6.040 1.00 81.06 199 ALA A C 1
ATOM 1523 O O . ALA A 1 199 ? -9.848 4.051 6.208 1.00 81.06 199 ALA A O 1
ATOM 1524 N N . GLY A 1 200 ? -7.758 4.299 5.427 1.00 72.50 200 GLY A N 1
ATOM 1525 C CA . GLY A 1 200 ? -7.985 5.593 4.789 1.00 72.50 200 GLY A CA 1
ATOM 1526 C C . GLY A 1 200 ? -7.628 5.568 3.310 1.00 72.50 200 GLY A C 1
ATOM 1527 O O . GLY A 1 200 ? -6.877 4.718 2.839 1.00 72.50 200 GLY A O 1
ATOM 1528 N N . THR A 1 201 ? -8.155 6.519 2.551 1.00 65.62 201 THR A N 1
ATOM 1529 C CA . THR A 1 201 ? -7.778 6.723 1.148 1.00 65.62 201 THR A CA 1
ATOM 1530 C C . THR A 1 201 ? -6.613 7.700 1.060 1.00 65.62 201 THR A C 1
ATOM 1532 O O . THR A 1 201 ? -6.663 8.766 1.681 1.00 65.62 201 THR A O 1
ATOM 1535 N N . SER A 1 202 ? -5.584 7.373 0.275 1.00 63.06 202 SER A N 1
ATOM 1536 C CA . SER A 1 202 ? -4.484 8.303 -0.001 1.00 63.06 202 SER A CA 1
ATOM 1537 C C . SER A 1 202 ? -4.985 9.634 -0.586 1.00 63.06 202 SER A C 1
ATOM 1539 O O . SER A 1 202 ? -5.826 9.623 -1.492 1.00 63.06 202 SER A O 1
ATOM 1541 N N . PRO A 1 203 ? -4.454 10.785 -0.130 1.00 56.22 203 PRO A N 1
ATOM 1542 C CA . PRO A 1 203 ? -4.576 12.031 -0.875 1.00 56.22 203 PRO A CA 1
ATOM 1543 C C . PRO A 1 203 ? -3.862 11.849 -2.223 1.00 56.22 203 PRO A C 1
ATOM 1545 O O . PRO A 1 203 ? -2.698 11.464 -2.252 1.00 56.22 203 PRO A O 1
ATOM 1548 N N . GLY A 1 204 ? -4.565 12.049 -3.337 1.00 59.84 204 GLY A N 1
ATOM 1549 C CA . GLY A 1 204 ? -4.040 11.775 -4.686 1.00 59.84 204 GLY A CA 1
ATOM 1550 C C . GLY A 1 204 ? -5.104 11.313 -5.682 1.00 59.84 204 GLY A C 1
ATOM 1551 O O . GLY A 1 204 ? -4.912 11.409 -6.888 1.00 59.84 204 GLY A O 1
ATOM 1552 N N . GLY A 1 205 ? -6.275 10.894 -5.194 1.00 68.31 205 GLY A N 1
ATOM 1553 C CA . GLY A 1 205 ? -7.381 10.494 -6.062 1.00 68.31 205 GLY A CA 1
ATOM 1554 C C . GLY A 1 205 ? -7.104 9.172 -6.779 1.00 68.31 205 GLY A C 1
ATOM 1555 O O . GLY A 1 205 ? -6.416 8.296 -6.253 1.00 68.31 205 GLY A O 1
ATOM 1556 N N . ARG A 1 206 ? -7.707 8.983 -7.955 1.00 79.00 206 ARG A N 1
ATOM 1557 C CA . ARG A 1 206 ? -7.504 7.778 -8.771 1.00 79.00 206 ARG A CA 1
ATOM 1558 C C . ARG A 1 206 ? -6.269 7.970 -9.651 1.00 79.00 206 ARG A C 1
ATOM 1560 O O . ARG A 1 206 ? -6.307 8.779 -10.573 1.00 79.00 206 ARG A O 1
ATOM 1567 N N . GLY A 1 207 ? -5.225 7.186 -9.405 1.00 88.19 207 GLY A N 1
ATOM 1568 C CA . GLY A 1 207 ? -3.946 7.246 -10.119 1.00 88.19 207 GLY A CA 1
ATOM 1569 C C . GLY A 1 207 ? -3.384 5.858 -10.426 1.00 88.19 207 GLY A C 1
ATOM 1570 O O . GLY A 1 207 ? -3.988 4.847 -10.063 1.00 88.19 207 GLY A O 1
ATOM 1571 N N . LEU A 1 208 ? -2.247 5.804 -11.124 1.00 91.94 208 LEU A N 1
ATOM 1572 C CA . LEU A 1 208 ? -1.456 4.578 -11.260 1.00 91.94 208 LEU A CA 1
ATOM 1573 C C . LEU A 1 208 ? -0.520 4.501 -10.063 1.00 91.94 208 LEU A C 1
ATOM 1575 O O . LEU A 1 208 ? 0.245 5.433 -9.837 1.00 91.94 208 LEU A O 1
ATOM 1579 N N . TYR A 1 209 ? -0.580 3.412 -9.309 1.00 91.12 209 TYR A N 1
ATOM 1580 C CA . TYR A 1 209 ? 0.260 3.235 -8.131 1.00 91.12 209 TYR A CA 1
ATOM 1581 C C . TYR A 1 209 ? 1.156 2.016 -8.286 1.00 91.12 209 TYR A C 1
ATOM 1583 O O . TYR A 1 209 ? 0.748 0.990 -8.833 1.00 91.12 209 TYR A O 1
ATOM 1591 N N . VAL A 1 210 ? 2.384 2.150 -7.795 1.00 92.44 210 VAL A N 1
ATOM 1592 C CA . VAL A 1 210 ? 3.368 1.069 -7.718 1.00 92.44 210 VAL A CA 1
ATOM 1593 C C . VAL A 1 210 ? 3.914 0.969 -6.295 1.00 92.44 210 VAL A C 1
ATOM 1595 O O . VAL A 1 210 ? 3.950 1.990 -5.602 1.00 92.44 210 VAL A O 1
ATOM 1598 N N . PRO A 1 211 ? 4.330 -0.224 -5.841 1.00 91.38 211 PRO A N 1
ATOM 1599 C CA . PRO A 1 211 ? 5.013 -0.364 -4.563 1.00 91.38 211 PRO A CA 1
ATOM 1600 C C . PRO A 1 211 ? 6.277 0.494 -4.529 1.00 91.38 211 PRO A C 1
ATOM 1602 O O . PRO A 1 211 ? 6.964 0.635 -5.547 1.00 91.38 211 PRO A O 1
ATOM 1605 N N . ARG A 1 212 ? 6.579 1.080 -3.371 1.00 90.25 212 ARG A N 1
ATOM 1606 C CA . ARG A 1 212 ? 7.706 2.003 -3.188 1.00 90.25 212 ARG A CA 1
ATOM 1607 C C . ARG A 1 212 ? 9.038 1.404 -3.640 1.00 90.25 212 ARG A C 1
ATOM 1609 O O . ARG A 1 212 ? 9.845 2.092 -4.261 1.00 90.25 212 ARG A O 1
ATOM 1616 N N . GLU A 1 213 ? 9.238 0.118 -3.380 1.00 89.56 213 GLU A N 1
ATOM 1617 C CA . GLU A 1 213 ? 10.437 -0.643 -3.730 1.00 89.56 213 GLU A CA 1
ATOM 1618 C C . GLU A 1 213 ? 10.666 -0.799 -5.243 1.00 89.56 213 GLU A C 1
ATOM 1620 O O . GLU A 1 213 ? 11.788 -1.063 -5.670 1.00 89.56 213 GLU A O 1
ATOM 1625 N N . ALA A 1 214 ? 9.633 -0.599 -6.069 1.00 91.81 214 ALA A N 1
ATOM 1626 C CA . ALA A 1 214 ? 9.760 -0.666 -7.523 1.00 91.81 214 ALA A CA 1
ATOM 1627 C C . ALA A 1 214 ? 10.487 0.553 -8.116 1.00 91.81 214 ALA A C 1
ATOM 1629 O O . ALA A 1 214 ? 10.995 0.480 -9.238 1.00 91.81 214 ALA A O 1
ATOM 1630 N N . LEU A 1 215 ? 10.510 1.681 -7.393 1.00 91.00 215 LEU A N 1
ATOM 1631 C CA . LEU A 1 215 ? 11.076 2.934 -7.877 1.00 91.00 215 LEU A CA 1
ATOM 1632 C C . LEU A 1 215 ? 12.592 2.980 -7.689 1.00 91.00 215 LEU A C 1
ATOM 1634 O O . LEU A 1 215 ? 13.104 3.029 -6.573 1.00 91.00 215 LEU A O 1
ATOM 1638 N N . ILE A 1 216 ? 13.319 3.063 -8.799 1.00 86.81 216 ILE A N 1
ATOM 1639 C CA . ILE A 1 216 ? 14.769 3.231 -8.808 1.00 86.81 216 ILE A CA 1
ATOM 1640 C C . ILE A 1 216 ? 15.088 4.724 -8.874 1.00 86.81 216 ILE A C 1
ATOM 1642 O O . ILE A 1 216 ? 14.734 5.403 -9.839 1.00 86.81 216 ILE A O 1
ATOM 1646 N N . ARG A 1 217 ? 15.790 5.231 -7.855 1.00 84.62 217 ARG A N 1
ATOM 1647 C CA . ARG A 1 217 ? 16.320 6.601 -7.813 1.00 84.62 217 ARG A CA 1
ATOM 1648 C C . ARG A 1 217 ? 17.840 6.556 -7.870 1.00 84.62 217 ARG A C 1
ATOM 1650 O O . ARG A 1 217 ? 18.486 6.151 -6.909 1.00 84.62 217 ARG A O 1
ATOM 1657 N N . THR A 1 218 ? 18.417 6.986 -8.984 1.00 76.44 218 THR A N 1
ATOM 1658 C CA . THR A 1 218 ? 19.874 7.076 -9.149 1.00 76.44 218 THR A CA 1
ATOM 1659 C C . THR A 1 218 ? 20.256 8.510 -9.463 1.00 76.44 218 THR A C 1
ATOM 1661 O O . THR A 1 218 ? 20.169 8.914 -10.622 1.00 76.44 218 THR A O 1
ATOM 1664 N N . GLY A 1 219 ? 20.668 9.266 -8.439 1.00 74.38 219 GLY A N 1
ATOM 1665 C CA . GLY A 1 219 ? 21.210 10.630 -8.526 1.00 74.38 219 GLY A CA 1
ATOM 1666 C C . GLY A 1 219 ? 20.309 11.644 -9.242 1.00 74.38 219 GLY A C 1
ATOM 1667 O O . GLY A 1 219 ? 19.685 12.484 -8.609 1.00 74.38 219 GLY A O 1
ATOM 1668 N N . GLN A 1 220 ? 20.269 11.566 -10.571 1.00 72.56 220 GLN A N 1
ATOM 1669 C CA . GLN A 1 220 ? 19.575 12.474 -11.484 1.00 72.56 220 GLN A CA 1
ATOM 1670 C C . GLN A 1 220 ? 18.317 11.866 -12.129 1.00 72.56 220 GLN A C 1
ATOM 1672 O O . GLN A 1 220 ? 17.582 12.578 -12.805 1.00 72.56 220 GLN A O 1
ATOM 1677 N N . ARG A 1 221 ? 18.070 10.556 -11.980 1.00 77.31 221 ARG A N 1
ATOM 1678 C CA . ARG A 1 221 ? 16.994 9.856 -12.700 1.00 77.31 221 ARG A CA 1
ATOM 1679 C C . ARG A 1 221 ? 16.106 9.047 -11.770 1.00 77.31 221 ARG A C 1
ATOM 1681 O O . ARG A 1 221 ? 16.579 8.436 -10.811 1.00 77.31 221 ARG A O 1
ATOM 1688 N N . THR A 1 222 ? 14.823 9.033 -12.115 1.00 87.25 222 THR A N 1
ATOM 1689 C CA . THR A 1 222 ? 13.783 8.235 -11.469 1.00 87.25 222 THR A CA 1
ATOM 1690 C C . THR A 1 222 ? 13.189 7.297 -12.513 1.00 87.25 222 THR A C 1
ATOM 1692 O O . THR A 1 222 ? 12.687 7.754 -13.540 1.00 87.25 222 THR A O 1
ATOM 1695 N N . ALA A 1 223 ? 13.277 5.990 -12.282 1.00 89.69 223 ALA A N 1
ATOM 1696 C CA . ALA A 1 223 ? 12.885 4.986 -13.263 1.00 89.69 223 ALA A CA 1
ATOM 1697 C C . ALA A 1 223 ? 12.197 3.775 -12.623 1.00 89.69 223 ALA A C 1
ATOM 1699 O O . ALA A 1 223 ? 12.421 3.448 -11.460 1.00 89.69 223 ALA A O 1
ATOM 1700 N N . LEU A 1 224 ? 11.386 3.087 -13.422 1.00 90.81 224 LEU A N 1
ATOM 1701 C CA . LEU A 1 224 ? 10.842 1.761 -13.140 1.00 90.81 224 LEU A CA 1
ATOM 1702 C C . LEU A 1 224 ? 11.437 0.746 -14.114 1.00 90.81 224 LEU A C 1
ATOM 1704 O O . LEU A 1 224 ? 11.849 1.099 -15.216 1.00 90.81 224 LEU A O 1
ATOM 1708 N N . VAL A 1 225 ? 11.438 -0.533 -13.744 1.00 89.50 225 VAL A N 1
ATOM 1709 C CA . VAL A 1 225 ? 11.810 -1.621 -14.659 1.00 89.50 225 VAL A CA 1
ATOM 1710 C C . VAL A 1 225 ? 10.560 -2.396 -15.039 1.00 89.50 225 VAL A C 1
ATOM 1712 O O . VAL A 1 225 ? 9.978 -3.092 -14.209 1.00 89.50 225 VAL A O 1
ATOM 1715 N N . LEU A 1 226 ? 10.151 -2.289 -16.302 1.00 90.69 226 LEU A N 1
ATOM 1716 C CA . LEU A 1 226 ? 9.035 -3.058 -16.839 1.00 90.69 226 LEU A CA 1
ATOM 1717 C C . LEU A 1 226 ? 9.474 -4.487 -17.152 1.00 90.69 226 LEU A C 1
ATOM 1719 O O . LEU A 1 226 ? 10.492 -4.688 -17.814 1.00 90.69 226 LEU A O 1
ATOM 1723 N N . ALA A 1 227 ? 8.679 -5.466 -16.734 1.00 89.88 227 ALA A N 1
ATOM 1724 C CA . ALA A 1 227 ? 8.799 -6.859 -17.133 1.00 89.88 227 ALA A CA 1
ATOM 1725 C C . ALA A 1 227 ? 7.909 -7.106 -18.360 1.00 89.88 227 ALA A C 1
ATOM 1727 O O . ALA A 1 227 ? 6.684 -7.086 -18.274 1.00 89.88 227 ALA A O 1
ATOM 1728 N N . LEU A 1 228 ? 8.531 -7.352 -19.513 1.00 86.38 228 LEU A N 1
ATOM 1729 C CA . LEU A 1 228 ? 7.848 -7.578 -20.794 1.00 86.38 228 LEU A CA 1
ATOM 1730 C C . LEU A 1 228 ? 7.494 -9.060 -21.029 1.00 86.38 228 LEU A C 1
ATOM 1732 O O . LEU A 1 228 ? 7.051 -9.427 -22.116 1.00 86.38 228 LEU A O 1
ATOM 1736 N N . GLY A 1 229 ? 7.722 -9.915 -20.029 1.00 84.00 229 GLY A N 1
ATOM 1737 C CA . GLY A 1 229 ? 7.599 -11.368 -20.143 1.00 84.00 229 GLY A CA 1
ATOM 1738 C C . GLY A 1 229 ? 8.834 -12.025 -20.764 1.00 84.00 229 GLY A C 1
ATOM 1739 O O . GLY A 1 229 ? 9.717 -11.349 -21.292 1.00 84.00 229 GLY A O 1
ATOM 1740 N N . GLU A 1 230 ? 8.910 -13.355 -20.655 1.00 82.81 230 GLU A N 1
ATOM 1741 C CA . GLU A 1 230 ? 10.000 -14.174 -21.228 1.00 82.81 230 GLU A CA 1
ATOM 1742 C C . GLU A 1 230 ? 11.404 -13.746 -20.766 1.00 82.81 230 GLU A C 1
ATOM 1744 O O . GLU A 1 230 ? 12.396 -13.878 -21.477 1.00 82.81 230 GLU A O 1
ATOM 1749 N N . GLY A 1 231 ? 11.485 -13.177 -19.560 1.00 78.19 231 GLY A N 1
ATOM 1750 C CA . GLY A 1 231 ? 12.723 -12.647 -19.003 1.00 78.19 231 GLY A CA 1
ATOM 1751 C C . GLY A 1 231 ? 13.248 -11.380 -19.674 1.00 78.19 231 GLY A C 1
ATOM 1752 O O . GLY A 1 231 ? 14.405 -11.019 -19.477 1.00 78.19 231 GLY A O 1
ATOM 1753 N N . ARG A 1 232 ? 12.415 -10.680 -20.445 1.00 79.69 232 ARG A N 1
ATOM 1754 C CA . ARG A 1 232 ? 12.739 -9.371 -21.013 1.00 79.69 232 ARG A CA 1
ATOM 1755 C C . ARG A 1 232 ? 12.352 -8.252 -20.055 1.00 79.69 232 ARG A C 1
ATOM 1757 O O . ARG A 1 232 ? 11.231 -8.217 -19.545 1.00 79.69 232 ARG A O 1
ATOM 1764 N N . PHE A 1 233 ? 13.263 -7.307 -19.873 1.00 83.25 233 PHE A N 1
ATOM 1765 C CA . PHE A 1 233 ? 13.116 -6.163 -18.984 1.00 83.25 233 PHE A CA 1
ATOM 1766 C C . PHE A 1 233 ? 13.476 -4.868 -19.703 1.00 83.25 233 PHE A C 1
ATOM 1768 O O . PHE A 1 233 ? 14.398 -4.839 -20.518 1.00 83.25 233 PHE A O 1
ATOM 1775 N N . ARG A 1 234 ? 12.769 -3.781 -19.395 1.00 83.50 234 ARG A N 1
ATOM 1776 C CA . ARG A 1 234 ? 13.047 -2.458 -19.965 1.00 83.50 234 ARG A CA 1
ATOM 1777 C C . ARG A 1 234 ? 12.979 -1.383 -18.881 1.00 83.50 234 ARG A C 1
ATOM 1779 O O . ARG A 1 234 ? 11.915 -1.237 -18.278 1.00 83.50 234 ARG A O 1
ATOM 1786 N N . PRO A 1 235 ? 14.058 -0.619 -18.640 1.00 85.06 235 PRO A N 1
ATOM 1787 C CA . PRO A 1 235 ? 13.993 0.525 -17.746 1.00 85.06 235 PRO A CA 1
ATOM 1788 C C . PRO A 1 235 ? 13.233 1.667 -18.424 1.00 85.06 235 PRO A C 1
ATOM 1790 O O . PRO A 1 235 ? 13.466 1.978 -19.591 1.00 85.06 235 PRO A O 1
ATOM 1793 N N . VAL A 1 236 ? 12.314 2.285 -17.696 1.00 87.38 236 VAL A N 1
ATOM 1794 C CA . VAL A 1 236 ? 11.474 3.379 -18.176 1.00 87.38 236 VAL A CA 1
ATOM 1795 C C . VAL A 1 236 ? 11.562 4.520 -17.179 1.00 87.38 236 VAL A C 1
ATOM 1797 O O . VAL A 1 236 ? 11.298 4.328 -15.994 1.00 87.38 236 VAL A O 1
ATOM 1800 N N . GLU A 1 237 ? 11.964 5.696 -17.655 1.00 88.44 237 GLU A N 1
ATOM 1801 C CA . GLU A 1 237 ? 11.955 6.916 -16.849 1.00 88.44 237 GLU A CA 1
ATOM 1802 C C . GLU A 1 237 ? 10.509 7.324 -16.550 1.00 88.44 237 GLU A C 1
ATOM 1804 O O . GLU A 1 237 ? 9.626 7.227 -17.409 1.00 88.44 237 GLU A O 1
ATOM 1809 N N . VAL A 1 238 ? 10.257 7.737 -15.309 1.00 93.50 238 VAL A N 1
ATOM 1810 C CA . VAL A 1 238 ? 8.909 8.042 -14.824 1.00 93.50 238 VAL A CA 1
ATOM 1811 C C . VAL A 1 238 ? 8.870 9.355 -14.062 1.00 93.50 238 VAL A C 1
ATOM 1813 O O . VAL A 1 238 ? 9.831 9.746 -13.400 1.00 93.50 238 VAL A O 1
ATOM 1816 N N . GLU A 1 239 ? 7.708 10.000 -14.098 1.00 92.88 239 GLU A N 1
ATOM 1817 C CA . GLU A 1 239 ? 7.397 11.120 -13.214 1.00 92.88 239 GLU A CA 1
ATOM 1818 C C . GLU A 1 239 ? 6.610 10.593 -12.010 1.00 92.88 239 GLU A C 1
ATOM 1820 O O . GLU A 1 239 ? 5.454 10.175 -12.142 1.00 92.88 239 GLU A O 1
ATOM 1825 N N . ALA A 1 240 ? 7.246 10.596 -10.837 1.00 91.25 240 ALA A N 1
ATOM 1826 C CA . ALA A 1 240 ? 6.606 10.229 -9.579 1.00 91.25 240 ALA A CA 1
ATOM 1827 C C . ALA A 1 240 ? 5.734 11.381 -9.046 1.00 91.25 240 ALA A C 1
ATOM 1829 O O . ALA A 1 240 ? 6.080 12.557 -9.162 1.00 91.25 240 ALA A O 1
ATOM 1830 N N . GLY A 1 241 ? 4.582 11.027 -8.486 1.00 88.88 241 GLY A N 1
ATOM 1831 C CA . GLY A 1 241 ? 3.629 11.920 -7.839 1.00 88.88 241 GLY A CA 1
ATOM 1832 C C . GLY A 1 241 ? 3.668 11.778 -6.321 1.00 88.88 241 GLY A C 1
ATOM 1833 O O . GLY A 1 241 ? 4.736 11.796 -5.712 1.00 88.88 241 GLY A O 1
ATOM 1834 N N . VAL A 1 242 ? 2.488 11.660 -5.705 1.00 84.81 242 VAL A N 1
ATOM 1835 C CA . VAL A 1 242 ? 2.374 11.484 -4.252 1.00 84.81 242 VAL A CA 1
ATOM 1836 C C . VAL A 1 242 ? 2.999 10.153 -3.819 1.00 84.81 242 VAL A C 1
ATOM 1838 O O . VAL A 1 242 ? 2.643 9.090 -4.327 1.00 84.81 242 VAL A O 1
ATOM 1841 N N . GLU A 1 243 ? 3.907 10.218 -2.847 1.00 84.19 243 GLU A N 1
ATOM 1842 C CA . GLU A 1 243 ? 4.532 9.067 -2.191 1.00 84.19 243 GLU A CA 1
ATOM 1843 C C . GLU A 1 243 ? 3.906 8.861 -0.805 1.00 84.19 243 GLU A C 1
ATOM 1845 O O . GLU A 1 243 ? 3.706 9.809 -0.043 1.00 84.19 243 GLU A O 1
ATOM 1850 N N . THR A 1 244 ? 3.574 7.613 -0.492 1.00 77.12 244 THR A N 1
ATOM 1851 C CA . THR A 1 244 ? 3.142 7.148 0.828 1.00 77.12 244 THR A CA 1
ATOM 1852 C C . THR A 1 244 ? 4.124 6.101 1.351 1.00 77.12 244 THR A C 1
ATOM 1854 O O . THR A 1 244 ? 5.110 5.783 0.689 1.00 77.12 244 THR A O 1
ATOM 1857 N N . ASP A 1 245 ? 3.871 5.574 2.552 1.00 75.88 245 ASP A N 1
ATOM 1858 C CA . ASP A 1 245 ? 4.767 4.614 3.207 1.00 75.88 245 ASP A CA 1
ATOM 1859 C C . ASP A 1 245 ? 5.032 3.368 2.334 1.00 75.88 245 ASP A C 1
ATOM 1861 O O . ASP A 1 245 ? 6.183 2.950 2.203 1.00 75.88 245 ASP A O 1
ATOM 1865 N N . ASP A 1 246 ? 3.992 2.863 1.656 1.00 82.94 246 ASP A N 1
ATOM 1866 C CA . ASP A 1 246 ? 4.053 1.638 0.844 1.00 82.94 246 ASP A CA 1
ATOM 1867 C C . ASP A 1 246 ? 3.935 1.878 -0.674 1.00 82.94 246 ASP A C 1
ATOM 1869 O O . ASP A 1 246 ? 4.337 1.028 -1.468 1.00 82.94 246 ASP A O 1
ATOM 1873 N N . TRP A 1 247 ? 3.368 3.011 -1.109 1.00 87.88 247 TRP A N 1
ATOM 1874 C CA . TRP A 1 247 ? 2.970 3.224 -2.506 1.00 87.88 247 TRP A CA 1
ATOM 1875 C C . TRP A 1 247 ? 3.480 4.544 -3.073 1.00 87.88 247 TRP A C 1
ATOM 1877 O O . TRP A 1 247 ? 3.520 5.564 -2.393 1.00 87.88 247 TRP A O 1
ATOM 1887 N N . ILE A 1 248 ? 3.782 4.549 -4.368 1.00 90.31 248 ILE A N 1
ATOM 1888 C CA . ILE A 1 248 ? 4.131 5.749 -5.128 1.00 90.31 248 ILE A CA 1
ATOM 1889 C C . ILE A 1 248 ? 3.162 5.902 -6.294 1.00 90.31 248 ILE A C 1
ATOM 1891 O O . ILE A 1 248 ? 2.957 4.974 -7.076 1.00 90.31 248 ILE A O 1
ATOM 1895 N N . GLU A 1 249 ? 2.569 7.087 -6.414 1.00 91.69 249 GLU A N 1
ATOM 1896 C CA . GLU A 1 249 ? 1.806 7.484 -7.593 1.00 91.69 249 GLU A CA 1
ATOM 1897 C C . GLU A 1 249 ? 2.755 7.702 -8.780 1.00 91.69 249 GLU A C 1
ATOM 1899 O O . GLU A 1 249 ? 3.754 8.409 -8.663 1.00 91.69 249 GLU A O 1
ATOM 1904 N N . ILE A 1 250 ? 2.425 7.159 -9.948 1.00 93.69 250 ILE A N 1
ATOM 1905 C CA . ILE A 1 250 ? 3.140 7.412 -11.198 1.00 93.69 250 ILE A CA 1
ATOM 1906 C C . ILE A 1 250 ? 2.249 8.239 -12.116 1.00 93.69 250 ILE A C 1
ATOM 1908 O O . ILE A 1 250 ? 1.193 7.789 -12.564 1.00 93.69 250 ILE A O 1
ATOM 1912 N N . ARG A 1 251 ? 2.693 9.462 -12.411 1.00 92.06 251 ARG A N 1
ATOM 1913 C CA . ARG A 1 251 ? 1.952 10.414 -13.248 1.00 92.06 251 ARG A CA 1
ATOM 1914 C C . ARG A 1 251 ? 2.212 10.194 -14.731 1.00 92.06 251 ARG A C 1
ATOM 1916 O O . ARG A 1 251 ? 1.299 10.362 -15.537 1.00 92.06 251 ARG A O 1
ATOM 1923 N N . ARG A 1 252 ? 3.447 9.823 -15.093 1.00 91.38 252 ARG A N 1
ATOM 1924 C CA . ARG A 1 252 ? 3.874 9.570 -16.480 1.00 91.38 252 ARG A CA 1
ATOM 1925 C C . ARG A 1 252 ? 4.908 8.452 -16.572 1.00 91.38 252 ARG A C 1
ATOM 1927 O O . ARG A 1 252 ? 5.618 8.176 -15.611 1.00 91.38 252 ARG A O 1
ATOM 1934 N N . GLY A 1 253 ? 4.995 7.853 -17.759 1.00 89.06 253 GLY A N 1
ATOM 1935 C CA . GLY A 1 253 ? 5.999 6.849 -18.133 1.00 89.06 253 GLY A CA 1
ATOM 1936 C C . GLY A 1 253 ? 5.462 5.417 -18.209 1.00 89.06 253 GLY A C 1
ATOM 1937 O O . GLY A 1 253 ? 5.987 4.614 -18.969 1.00 89.06 253 GLY A O 1
ATOM 1938 N N . VAL A 1 254 ? 4.367 5.101 -17.515 1.00 93.38 254 VAL A N 1
ATOM 1939 C CA . VAL A 1 254 ? 3.756 3.757 -17.517 1.00 93.38 254 VAL A CA 1
ATOM 1940 C C . VAL A 1 254 ? 2.251 3.813 -17.750 1.00 93.38 254 VAL A C 1
ATOM 1942 O O . VAL A 1 254 ? 1.630 4.876 -17.682 1.00 93.38 254 VAL A O 1
ATOM 1945 N N . ARG A 1 255 ? 1.660 2.655 -18.040 1.00 93.06 255 ARG A N 1
ATOM 1946 C CA . ARG A 1 255 ? 0.230 2.480 -18.291 1.00 93.06 255 ARG A CA 1
ATOM 1947 C C . ARG A 1 255 ? -0.362 1.443 -17.346 1.00 93.06 255 ARG A C 1
ATOM 1949 O O . ARG A 1 255 ? 0.329 0.611 -16.766 1.00 93.06 255 ARG A O 1
ATOM 1956 N N . GLU A 1 256 ? -1.680 1.491 -17.211 1.00 92.44 256 GLU A N 1
ATOM 1957 C CA . GLU A 1 256 ? -2.421 0.445 -16.515 1.00 92.44 256 GLU A CA 1
ATOM 1958 C C . GLU A 1 256 ? -2.213 -0.910 -17.201 1.00 92.44 256 GLU A C 1
ATOM 1960 O O . GLU A 1 256 ? -2.244 -1.011 -18.426 1.00 92.44 256 GLU A O 1
ATOM 1965 N N . GLY A 1 257 ? -1.999 -1.950 -16.401 1.00 92.06 257 GLY A N 1
ATOM 1966 C CA . GLY A 1 257 ? -1.728 -3.302 -16.869 1.00 92.06 257 GLY A CA 1
ATOM 1967 C C . GLY A 1 257 ? -0.256 -3.606 -17.140 1.00 92.06 257 GLY A C 1
ATOM 1968 O O . GLY A 1 257 ? 0.072 -4.792 -17.220 1.00 92.06 257 GLY A O 1
ATOM 1969 N N . ASP A 1 258 ? 0.619 -2.595 -17.216 1.00 94.25 258 ASP A N 1
ATOM 1970 C CA . ASP A 1 258 ? 2.066 -2.815 -17.273 1.00 94.25 258 ASP A CA 1
ATOM 1971 C C . ASP A 1 258 ? 2.521 -3.592 -16.024 1.00 94.25 258 ASP A C 1
ATOM 1973 O O . ASP A 1 258 ? 1.954 -3.460 -14.936 1.00 94.25 258 ASP A O 1
ATOM 1977 N N . VAL A 1 259 ? 3.544 -4.430 -16.175 1.00 93.19 259 VAL A N 1
ATOM 1978 C CA . VAL A 1 259 ? 4.110 -5.216 -15.075 1.00 93.19 259 VAL A CA 1
ATOM 1979 C C . VAL A 1 259 ? 5.462 -4.624 -14.714 1.00 93.19 259 VAL A C 1
ATOM 1981 O O . VAL A 1 259 ? 6.331 -4.506 -15.572 1.00 93.19 259 VAL A O 1
ATOM 1984 N N . VAL A 1 260 ? 5.642 -4.249 -13.452 1.00 93.50 260 VAL A N 1
ATOM 1985 C CA . VAL A 1 260 ? 6.867 -3.639 -12.929 1.00 93.50 260 VAL A CA 1
ATOM 1986 C C . VAL A 1 260 ? 7.578 -4.586 -11.971 1.00 93.50 260 VAL A C 1
ATOM 1988 O O . VAL A 1 260 ? 6.935 -5.339 -11.245 1.00 93.50 260 VAL A O 1
ATOM 1991 N N . VAL A 1 261 ? 8.905 -4.563 -11.962 1.00 91.25 261 VAL A N 1
ATOM 1992 C CA . VAL A 1 261 ? 9.723 -5.292 -10.987 1.00 91.25 261 VAL A CA 1
ATOM 1993 C C . VAL A 1 261 ? 9.721 -4.547 -9.649 1.00 91.25 261 VAL A C 1
ATOM 1995 O O . VAL A 1 261 ? 10.043 -3.366 -9.613 1.00 91.25 261 VAL A O 1
ATOM 1998 N N . THR A 1 262 ? 9.376 -5.231 -8.557 1.00 89.12 262 THR A N 1
ATOM 1999 C CA . THR A 1 262 ? 9.369 -4.669 -7.192 1.00 89.12 262 THR A CA 1
ATOM 2000 C C . THR A 1 262 ? 10.627 -5.029 -6.407 1.00 89.12 262 THR A C 1
ATOM 2002 O O . THR A 1 262 ? 11.162 -4.197 -5.689 1.00 89.12 262 THR A O 1
ATOM 2005 N N . SER A 1 263 ? 11.163 -6.240 -6.578 1.00 75.25 263 SER A N 1
ATOM 2006 C CA . SER A 1 263 ? 12.473 -6.621 -6.039 1.00 75.25 263 SER A CA 1
ATOM 2007 C C . SER A 1 263 ? 13.501 -6.664 -7.168 1.00 75.25 263 SER A C 1
ATOM 2009 O O . SER A 1 263 ? 13.602 -7.636 -7.914 1.00 75.25 263 SER A O 1
ATOM 2011 N N . GLY A 1 264 ? 14.239 -5.564 -7.329 1.00 58.88 264 GLY A N 1
ATOM 2012 C CA . GLY A 1 264 ? 15.191 -5.394 -8.434 1.00 58.88 264 GLY A CA 1
ATOM 2013 C C . GLY A 1 264 ? 16.480 -4.665 -8.074 1.00 58.88 264 GLY A C 1
ATOM 2014 O O . GLY A 1 264 ? 17.320 -4.482 -8.949 1.00 58.88 264 GLY A O 1
ATOM 2015 N N . GLN A 1 265 ? 16.679 -4.288 -6.806 1.00 54.41 265 GLN A N 1
ATOM 2016 C CA . GLN A 1 265 ? 17.869 -3.554 -6.355 1.00 54.41 265 GLN A CA 1
ATOM 2017 C C . GLN A 1 265 ? 19.184 -4.325 -6.620 1.00 54.41 265 GLN A C 1
ATOM 2019 O O . GLN A 1 265 ? 20.246 -3.721 -6.692 1.00 54.41 265 GLN A O 1
ATOM 2024 N N . PHE A 1 266 ? 19.098 -5.636 -6.882 1.00 51.09 266 PHE A N 1
ATOM 2025 C CA . PHE A 1 266 ? 20.206 -6.490 -7.319 1.00 51.09 266 PHE A CA 1
ATOM 2026 C C . PHE A 1 266 ? 20.517 -6.430 -8.829 1.00 51.09 266 PHE A C 1
ATOM 2028 O O . PHE A 1 266 ? 21.654 -6.672 -9.224 1.00 51.09 266 PHE A O 1
ATOM 2035 N N . LEU A 1 267 ? 19.572 -6.058 -9.708 1.00 53.84 267 LEU A N 1
ATOM 2036 C CA . LEU A 1 267 ? 19.892 -5.875 -11.138 1.00 53.84 267 LEU A CA 1
ATOM 2037 C C . LEU A 1 267 ? 20.941 -4.764 -11.350 1.00 53.84 267 LEU A C 1
ATOM 2039 O O . LEU A 1 267 ? 21.584 -4.722 -12.395 1.00 53.84 267 LEU A O 1
ATOM 2043 N N . LEU A 1 268 ? 21.135 -3.906 -10.342 1.00 51.75 268 LEU A N 1
ATOM 2044 C CA . LEU A 1 268 ? 22.174 -2.879 -10.259 1.00 51.75 268 LEU A CA 1
ATOM 2045 C C . LEU A 1 268 ? 23.506 -3.405 -9.682 1.00 51.75 268 LEU A C 1
ATOM 2047 O O . LEU A 1 268 ? 24.551 -2.852 -10.012 1.00 51.75 268 LEU A O 1
ATOM 2051 N N . ASP A 1 269 ? 23.479 -4.477 -8.881 1.00 43.97 269 ASP A N 1
ATOM 2052 C CA . ASP A 1 269 ? 24.649 -5.082 -8.209 1.00 43.97 269 ASP A CA 1
ATOM 2053 C C . ASP A 1 269 ? 25.473 -5.986 -9.149 1.00 43.97 269 ASP A C 1
ATOM 2055 O O . ASP A 1 269 ? 26.635 -6.301 -8.913 1.00 43.97 269 ASP A O 1
ATOM 2059 N N . SER A 1 270 ? 24.932 -6.313 -10.328 1.00 42.03 270 SER A N 1
ATOM 2060 C CA . SER A 1 270 ? 25.750 -6.724 -11.479 1.00 42.03 270 SER A CA 1
ATOM 2061 C C . SER A 1 270 ? 26.395 -5.490 -12.133 1.00 42.03 270 SER A C 1
ATOM 2063 O O . SER A 1 270 ? 26.134 -5.152 -13.292 1.00 42.03 270 SER A O 1
ATOM 2065 N N . GLU A 1 271 ? 27.231 -4.806 -11.348 1.00 42.16 271 GLU A N 1
ATOM 2066 C CA . GLU A 1 271 ? 27.820 -3.477 -11.567 1.00 42.16 271 GLU A CA 1
ATOM 2067 C C . GLU A 1 271 ? 28.538 -3.300 -12.921 1.00 42.16 271 GLU A C 1
ATOM 2069 O O . GLU A 1 271 ? 28.734 -2.179 -13.387 1.00 42.16 271 GLU A O 1
ATOM 2074 N N . SER A 1 272 ? 28.914 -4.386 -13.598 1.00 44.72 272 SER A N 1
ATOM 2075 C CA . SER A 1 272 ? 29.718 -4.364 -14.827 1.00 44.72 272 SER A CA 1
ATOM 2076 C C . SER A 1 272 ? 28.892 -4.295 -16.120 1.00 44.72 272 SER A C 1
ATOM 2078 O O . SER A 1 272 ? 29.301 -3.606 -17.053 1.00 44.72 272 SER A O 1
ATOM 2080 N N . ASN A 1 273 ? 27.705 -4.912 -16.194 1.00 47.00 273 ASN A N 1
ATOM 2081 C CA . ASN A 1 273 ? 26.901 -4.908 -17.430 1.00 47.00 273 ASN A CA 1
ATOM 2082 C C . ASN A 1 273 ? 25.958 -3.703 -17.533 1.00 47.00 273 ASN A C 1
ATOM 2084 O O . ASN A 1 273 ? 25.755 -3.182 -18.632 1.00 47.00 273 ASN A O 1
ATOM 2088 N N . VAL A 1 274 ? 25.435 -3.209 -16.404 1.00 50.97 274 VAL A N 1
ATOM 2089 C CA . VAL A 1 274 ? 24.553 -2.031 -16.392 1.00 50.97 274 VAL A CA 1
ATOM 2090 C C . VAL A 1 274 ? 25.353 -0.730 -16.499 1.00 50.97 274 VAL A C 1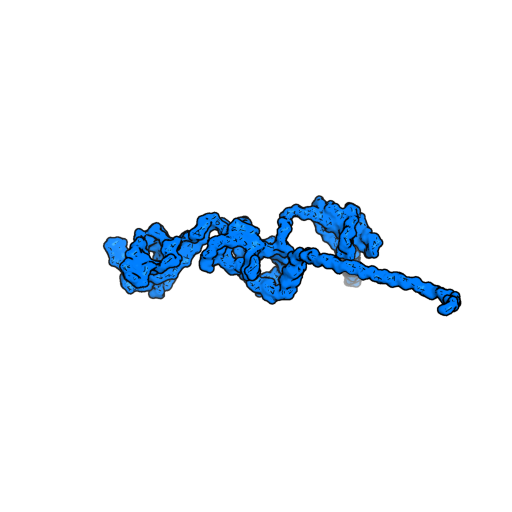
ATOM 2092 O O . VAL A 1 274 ? 24.967 0.119 -17.298 1.00 50.97 274 VAL A O 1
ATOM 2095 N N . ARG A 1 275 ? 26.517 -0.584 -15.831 1.00 50.12 275 ARG A N 1
ATOM 2096 C CA . ARG A 1 275 ? 27.417 0.577 -16.056 1.00 50.12 275 ARG A CA 1
ATOM 2097 C C . ARG A 1 275 ? 27.925 0.627 -17.498 1.00 50.12 275 ARG A C 1
ATOM 2099 O O . ARG A 1 275 ? 28.000 1.709 -18.073 1.00 50.12 275 ARG A O 1
ATOM 2106 N N . ALA A 1 276 ? 28.233 -0.526 -18.100 1.00 51.50 276 ALA A N 1
ATOM 2107 C CA . ALA A 1 276 ? 28.666 -0.598 -19.496 1.00 51.50 276 ALA A CA 1
ATOM 2108 C C . ALA A 1 276 ? 27.519 -0.323 -20.487 1.00 51.50 276 ALA A C 1
ATOM 2110 O O . ALA A 1 276 ? 27.752 0.271 -21.537 1.00 51.50 276 ALA A O 1
ATOM 2111 N N . GLY A 1 277 ? 26.286 -0.718 -20.150 1.00 52.72 277 GLY A N 1
ATOM 2112 C CA . GLY A 1 277 ? 25.078 -0.354 -20.891 1.00 52.72 277 GLY A CA 1
ATOM 2113 C C . GLY A 1 277 ? 24.764 1.142 -20.815 1.00 52.72 277 GLY A C 1
ATOM 2114 O O . GLY A 1 277 ? 24.552 1.755 -21.853 1.00 52.72 277 GLY A O 1
ATOM 2115 N N . LEU A 1 278 ? 24.821 1.745 -19.621 1.00 52.66 278 LEU A N 1
ATOM 2116 C CA . LEU A 1 278 ? 24.555 3.174 -19.416 1.00 52.66 278 LEU A CA 1
ATOM 2117 C C . LEU A 1 278 ? 25.605 4.076 -20.084 1.00 52.66 278 LEU A C 1
ATOM 2119 O O . LEU A 1 278 ? 25.223 5.040 -20.737 1.00 52.66 278 LEU A O 1
ATOM 2123 N N . LYS A 1 279 ? 26.905 3.744 -19.999 1.00 46.53 279 LYS A N 1
ATOM 2124 C CA . LYS A 1 279 ? 27.972 4.493 -20.702 1.00 46.53 279 LYS A CA 1
ATOM 2125 C C . LYS A 1 279 ? 27.847 4.438 -22.226 1.00 46.53 279 LYS A C 1
ATOM 2127 O O . LYS A 1 279 ? 28.238 5.373 -22.906 1.00 46.53 279 LYS A O 1
ATOM 2132 N N . ARG A 1 280 ? 27.298 3.352 -22.780 1.00 53.41 280 ARG A N 1
ATOM 2133 C CA . ARG A 1 280 ? 27.048 3.224 -24.229 1.00 53.41 280 ARG A CA 1
ATOM 2134 C C . ARG A 1 280 ? 25.797 3.974 -24.703 1.00 53.41 280 ARG A C 1
ATOM 2136 O O . ARG A 1 280 ? 25.552 4.021 -25.902 1.00 53.41 280 ARG A O 1
ATOM 2143 N N . MET A 1 281 ? 25.011 4.529 -23.781 1.00 44.59 281 MET A N 1
ATOM 2144 C CA . MET A 1 281 ? 23.779 5.273 -24.057 1.00 44.59 281 MET A CA 1
ATOM 2145 C C . MET A 1 281 ? 23.916 6.780 -23.806 1.00 44.59 281 MET A C 1
ATOM 2147 O O . MET A 1 281 ? 22.935 7.509 -23.954 1.00 44.59 281 MET A O 1
ATOM 2151 N N . GLU A 1 282 ? 25.106 7.258 -23.437 1.00 43.09 282 GLU A N 1
ATOM 2152 C CA . GLU A 1 282 ? 25.432 8.677 -23.561 1.00 43.09 282 GLU A CA 1
ATOM 2153 C C . GLU A 1 282 ? 25.463 9.008 -25.065 1.00 43.09 282 GLU A C 1
ATOM 2155 O O . GLU A 1 282 ? 26.223 8.368 -25.799 1.00 43.09 282 GLU A O 1
ATOM 2160 N N . PRO A 1 283 ? 24.639 9.946 -25.580 1.00 37.56 283 PRO A N 1
ATOM 2161 C CA . PRO A 1 283 ? 24.890 10.480 -26.909 1.00 37.56 283 PRO A CA 1
ATOM 2162 C C . PRO A 1 283 ? 26.290 11.081 -26.858 1.00 37.56 283 PRO A C 1
ATOM 2164 O O . PRO A 1 283 ? 26.590 11.851 -25.943 1.00 37.56 283 PRO A O 1
ATOM 2167 N N . ALA A 1 284 ? 27.156 10.686 -27.791 1.00 37.78 284 ALA A N 1
ATOM 2168 C CA . ALA A 1 284 ? 28.452 11.318 -27.944 1.00 37.78 284 ALA A CA 1
ATOM 2169 C C . ALA A 1 284 ? 28.197 12.818 -28.114 1.00 37.78 284 ALA A C 1
ATOM 2171 O O . ALA A 1 284 ? 27.717 13.259 -29.157 1.00 37.78 284 ALA A O 1
ATOM 2172 N N . ALA A 1 285 ? 28.435 13.587 -27.052 1.00 37.62 285 ALA A N 1
ATOM 2173 C CA . ALA A 1 285 ? 28.576 15.016 -27.175 1.00 37.62 285 ALA A CA 1
ATOM 2174 C C . ALA A 1 285 ? 29.760 15.206 -28.119 1.00 37.62 285 ALA A C 1
ATOM 2176 O O . ALA A 1 285 ? 30.880 14.813 -27.795 1.00 37.62 285 ALA A O 1
ATOM 2177 N N . GLU A 1 286 ? 29.440 15.698 -29.312 1.00 39.31 286 GLU A N 1
ATOM 2178 C CA . GLU A 1 286 ? 30.338 16.193 -30.342 1.00 39.31 286 GLU A CA 1
ATOM 2179 C C . GLU A 1 286 ? 31.599 16.795 -29.697 1.00 39.31 286 GLU A C 1
ATOM 2181 O O . GLU A 1 286 ? 31.584 17.912 -29.178 1.00 39.31 286 GLU A O 1
ATOM 2186 N N . ALA A 1 287 ? 32.694 16.036 -29.679 1.00 36.53 287 ALA A N 1
ATOM 2187 C CA . ALA A 1 287 ? 33.998 16.614 -29.419 1.00 36.53 287 ALA A CA 1
ATOM 2188 C C . ALA A 1 287 ? 34.427 17.294 -30.726 1.00 36.53 287 ALA A C 1
ATOM 2190 O O . ALA A 1 287 ? 34.465 16.617 -31.759 1.00 36.53 287 ALA A O 1
ATOM 2191 N N . PRO A 1 288 ? 34.736 18.603 -30.732 1.00 40.09 288 PRO A N 1
ATOM 2192 C CA . PRO A 1 288 ? 35.238 19.250 -31.932 1.00 40.09 288 PRO A CA 1
ATOM 2193 C C . PRO A 1 288 ? 36.524 18.549 -32.374 1.00 40.09 288 PRO A C 1
ATOM 2195 O O . PRO A 1 288 ? 37.424 18.295 -31.569 1.00 40.09 288 PRO A O 1
ATOM 2198 N N . SER A 1 289 ? 36.586 18.202 -33.659 1.00 42.84 289 SER A N 1
ATOM 2199 C CA . SER A 1 289 ? 37.766 17.601 -34.272 1.00 42.84 289 SER A CA 1
ATOM 2200 C C . SER A 1 289 ? 38.993 18.494 -34.041 1.00 42.84 289 SER A C 1
ATOM 2202 O O . SER A 1 289 ? 38.895 19.709 -34.234 1.00 42.84 289 SER A O 1
ATOM 2204 N N . PRO A 1 290 ? 40.158 17.944 -33.657 1.00 49.94 290 PRO A N 1
ATOM 2205 C CA . PRO A 1 290 ? 41.387 18.724 -33.659 1.00 49.94 290 PRO A CA 1
ATOM 2206 C C . PRO A 1 290 ? 41.723 19.143 -35.102 1.00 49.94 290 PRO A C 1
ATOM 2208 O O . PRO A 1 290 ? 41.526 18.345 -36.026 1.00 49.94 290 PRO A O 1
ATOM 2211 N N . PRO A 1 291 ? 42.216 20.374 -35.332 1.00 44.19 291 PRO A N 1
ATOM 2212 C CA . PRO A 1 291 ? 42.606 20.806 -36.664 1.00 44.19 291 PRO A CA 1
ATOM 2213 C C . PRO A 1 291 ? 43.735 19.922 -37.199 1.00 44.19 291 PRO A C 1
ATOM 2215 O O . PRO A 1 291 ? 44.681 19.583 -36.485 1.00 44.19 291 PRO A O 1
ATOM 2218 N N . ALA A 1 292 ? 43.605 19.550 -38.472 1.00 40.38 292 ALA A N 1
ATOM 2219 C CA . ALA A 1 292 ? 44.581 18.769 -39.209 1.00 40.38 292 ALA A CA 1
ATOM 2220 C C . ALA A 1 292 ? 45.967 19.424 -39.122 1.00 40.38 292 ALA A C 1
ATOM 2222 O O . ALA A 1 292 ? 46.156 20.571 -39.526 1.00 40.38 292 ALA A O 1
ATOM 2223 N N . ALA A 1 293 ? 46.942 18.674 -38.612 1.00 39.28 293 ALA A N 1
ATOM 2224 C CA . ALA A 1 293 ? 48.342 19.035 -38.720 1.00 39.28 293 ALA A CA 1
ATOM 2225 C C . ALA A 1 293 ? 48.743 18.977 -40.201 1.00 39.28 293 ALA A C 1
ATOM 2227 O O . ALA A 1 293 ? 48.862 17.904 -40.790 1.00 39.28 293 ALA A O 1
ATOM 2228 N N . THR A 1 294 ? 48.944 20.140 -40.811 1.00 40.44 294 THR A N 1
ATOM 2229 C CA . THR A 1 294 ? 49.663 20.269 -42.076 1.00 40.44 294 THR A CA 1
ATOM 2230 C C . THR A 1 294 ? 51.115 19.860 -41.856 1.00 40.44 294 THR A C 1
ATOM 2232 O O . THR A 1 294 ? 51.906 20.616 -41.295 1.00 40.44 294 THR A O 1
ATOM 2235 N N . THR A 1 295 ? 51.476 18.662 -42.304 1.00 48.59 295 THR A N 1
ATOM 2236 C CA . THR A 1 295 ? 52.864 18.295 -42.605 1.00 48.59 295 THR A CA 1
ATOM 2237 C C . THR A 1 295 ? 53.393 19.204 -43.717 1.00 48.59 295 THR A C 1
ATOM 2239 O O . THR A 1 295 ? 52.796 19.219 -44.797 1.00 48.59 295 THR A O 1
ATOM 2242 N N . PRO A 1 296 ? 54.509 19.930 -43.527 1.00 47.28 296 PRO A N 1
ATOM 2243 C CA . PRO A 1 296 ? 55.218 20.533 -44.642 1.00 47.28 296 PRO A CA 1
ATOM 2244 C C . PRO A 1 296 ? 55.938 19.425 -45.415 1.00 47.28 296 PRO A C 1
ATOM 2246 O O . PRO A 1 296 ? 56.719 18.656 -44.854 1.00 47.28 296 PRO A O 1
ATOM 2249 N N . VAL A 1 297 ? 55.663 19.356 -46.714 1.00 48.59 297 VAL A N 1
ATOM 2250 C CA . VAL A 1 297 ? 56.454 18.606 -47.690 1.00 48.59 297 VAL A CA 1
ATOM 2251 C C . VAL A 1 297 ? 57.820 19.279 -47.804 1.00 48.59 297 VAL A C 1
ATOM 2253 O O . VAL A 1 297 ? 57.909 20.464 -48.119 1.00 48.59 297 VAL A O 1
ATOM 2256 N N . ALA A 1 298 ? 58.883 18.523 -47.549 1.00 51.88 298 ALA A N 1
ATOM 2257 C CA . ALA A 1 298 ? 60.240 18.917 -47.893 1.00 51.88 298 ALA A CA 1
ATOM 2258 C C . ALA A 1 298 ? 60.451 18.800 -49.414 1.00 51.88 298 ALA A C 1
ATOM 2260 O O . ALA A 1 298 ? 60.124 17.754 -49.978 1.00 51.88 298 ALA A O 1
ATOM 2261 N N . PRO A 1 299 ? 61.062 19.789 -50.085 1.00 49.84 299 PRO A N 1
ATOM 2262 C CA . PRO A 1 299 ? 61.783 19.552 -51.322 1.00 49.84 299 PRO A CA 1
ATOM 2263 C C . PRO A 1 299 ? 63.271 19.341 -51.020 1.00 49.84 299 PRO A C 1
ATOM 2265 O O . PRO A 1 299 ? 63.922 20.155 -50.364 1.00 49.84 299 PRO A O 1
ATOM 2268 N N . GLY A 1 300 ? 63.794 18.215 -51.502 1.00 40.00 300 GLY A N 1
ATOM 2269 C CA . GLY A 1 300 ? 65.214 17.898 -51.488 1.00 40.00 300 GLY A CA 1
ATOM 2270 C C . GLY A 1 300 ? 66.024 18.725 -52.494 1.00 40.00 300 GLY A C 1
ATOM 2271 O O . GLY A 1 300 ? 65.569 18.996 -53.599 1.00 40.00 300 GLY A O 1
ATOM 2272 N N . ALA A 1 301 ? 67.223 19.092 -52.037 1.00 44.91 301 ALA A N 1
ATOM 2273 C CA . ALA A 1 301 ? 68.514 19.239 -52.717 1.00 44.91 301 ALA A CA 1
ATOM 2274 C C . ALA A 1 301 ? 68.591 19.596 -54.220 1.00 44.91 301 ALA A C 1
ATOM 2276 O O . ALA A 1 301 ? 68.259 18.779 -55.077 1.00 44.91 301 ALA A O 1
ATOM 2277 N N . ALA A 1 302 ? 69.265 20.721 -54.506 1.00 42.56 302 ALA A N 1
ATOM 2278 C CA . ALA A 1 302 ? 70.367 20.797 -55.476 1.00 42.56 302 ALA A CA 1
ATOM 2279 C C . ALA A 1 302 ? 71.283 22.022 -55.200 1.00 42.56 302 ALA A C 1
ATOM 2281 O O . ALA A 1 302 ? 70.811 23.152 -55.116 1.00 42.56 302 ALA A O 1
ATOM 2282 N N . ASP A 1 303 ? 72.576 21.723 -55.037 1.00 51.25 303 ASP A N 1
ATOM 2283 C CA . ASP A 1 303 ? 73.822 22.531 -55.006 1.00 51.25 303 ASP A CA 1
ATOM 2284 C C . ASP A 1 303 ? 74.035 23.476 -56.235 1.00 51.25 303 ASP A C 1
ATOM 2286 O O . ASP A 1 303 ? 73.241 23.400 -57.173 1.00 51.25 303 ASP A O 1
ATOM 2290 N N . PRO A 1 304 ? 75.191 24.169 -56.439 1.00 56.56 304 PRO A N 1
ATOM 2291 C CA . PRO A 1 304 ? 76.030 25.046 -55.592 1.00 56.56 304 PRO A CA 1
ATOM 2292 C C . PRO A 1 304 ? 76.475 26.360 -56.340 1.00 56.56 304 PRO A C 1
ATOM 2294 O O . PRO A 1 304 ? 76.131 26.576 -57.496 1.00 56.56 304 PRO A O 1
ATOM 2297 N N . HIS A 1 305 ? 77.335 27.186 -55.711 1.00 43.19 305 HIS A N 1
ATOM 2298 C CA . HIS A 1 305 ? 78.169 28.300 -56.257 1.00 43.19 305 HIS A CA 1
ATOM 2299 C C . HIS A 1 305 ? 77.600 29.725 -56.501 1.00 43.19 305 HIS A C 1
ATOM 2301 O O . HIS A 1 305 ? 76.760 29.942 -57.365 1.00 43.19 305 HIS A O 1
ATOM 2307 N N . ALA A 1 306 ? 78.258 30.689 -55.818 1.00 43.22 306 ALA A N 1
ATOM 2308 C CA . ALA A 1 306 ? 78.590 32.105 -56.130 1.00 43.22 306 ALA A CA 1
ATOM 2309 C C . ALA A 1 306 ? 78.248 32.982 -54.902 1.00 43.22 306 ALA A C 1
ATOM 2311 O O . ALA A 1 306 ? 77.091 33.083 -54.528 1.00 43.22 306 ALA A O 1
ATOM 2312 N N . GLY A 1 307 ? 79.179 33.534 -54.120 1.00 46.03 307 GLY A N 1
ATOM 2313 C CA . GLY A 1 307 ? 80.334 34.329 -54.521 1.00 46.03 307 GLY A CA 1
ATOM 2314 C C . GLY A 1 307 ? 79.976 35.811 -54.382 1.00 46.03 307 GLY A C 1
ATOM 2315 O O . GLY A 1 307 ? 79.372 36.341 -55.305 1.00 46.03 307 GLY A O 1
ATOM 2316 N N . HIS A 1 308 ? 80.284 36.416 -53.226 1.00 40.91 308 HIS A N 1
ATOM 2317 C CA . HIS A 1 308 ? 80.808 37.778 -53.005 1.00 40.91 308 HIS A CA 1
ATOM 2318 C C . HIS A 1 308 ? 80.876 38.094 -51.507 1.00 40.91 308 HIS A C 1
ATOM 2320 O O . HIS A 1 308 ? 79.918 37.743 -50.784 1.00 40.91 308 HIS A O 1
#

InterPro domains:
  IPR045800 Heavy metal binding domain [PF19335] (46-73)
  IPR051909 Membrane Fusion Protein Cation Efflux System [PTHR30097] (124-278)
  IPR058792 CusB-like, beta-barrel domain [PF25954] (130-201)

pLDDT: mean 72.6, std 17.91, range [35.66, 95.31]

Organism: NCBI:txid1817756

Secondary structure (DSSP, 8-state):
--HHHHHHHHHHHHHHHHHHHHHHHHHHHT-----------SSEEEEE-TTSTT-EESS--B-TTTSPBPEEEE---S--S--PPEE--HHHHHHTT--EEE-EEE-PEEEEEEEEEEEEETTEEEEEEEE-TTTTTT--TT-EEEEE-TTSTT-EEEEEEEEEEEE--TT--EEEEEEE-TT-TTTS-TT-EEEEEEEEEPTT-SEEEEEGGG-EEETTEEEEEEEEETTEEEEEE-EEEEE-SSEEEEEES--TT-EEESS-TTTTTSHHHHHHHHHTTS----PPPPPP--PPPPPP--------

Sequence (308 aa):
MKRQRTVLLLVVASAGAIAIAALGLWWWRASPPSTAVAPDCQKVLYWTDPMVPGYRSEKPGKSPFMDMQLVPVCEQTSAAPGSPVVTVRAEIIQRLGVRTHKISRGTPARRFVTTGYVFRDNHGAAVLVDLFGRETGIVRVGGTAEIRNAETPGRVYRGRVETIEADLDIGERALKARVRVPDADQALPANLLVEVAFAGTSPGGRGLYVPREALIRTGQRTALVLALGEGRFRPVEVEAGVETDDWIEIRRGVREGDVVVTSGQFLLDSESNVRAGLKRMEPAAEAPSPPAATTPVAPGAADPHAGH

Foldseek 3Di:
DPVVVVVVVVVVVVVVVVVVVVVVVVVVVPPDPPPPPQPPAPAFPWWDDPVDPPDTHRDWDADPPPRHTTHTDHDDDDDDPAWDKDFDAPVVCVVLVWDKDAWAWDFDWDKDKDKWFWAADPLAIKTKDKAADVCVQFDDQQFKKWKAAPVDPPDIFIWGFHDWAFPVDPPGRIIITITDTPPCRVPDDGGGMIMMITIGTDDPGTATKDFPQQWDDDPPFIWGWWDPPNRIITIWTFDWDDDDPTMIGTPDGDDGRTMTTNSCPCVCVVVPPVVVSVVVPPDPPDDDDDDDDDDDDDDDDDDDDDDD